Protein AF-A0A357VTV4-F1 (afdb_monomer_lite)

Sequence (186 aa):
MSRAKLFLENFFAYGFINVLNKVVPLLLLPVVTRLLPDTSAFGIFDMFNVIVGFTSPLAILGLYDAMFREFFEKDDNQYKYNVTTTAQRIILLSSTFIMFILILFSKSFSVLFFNTNAYSDIVIYSAIAMIFSANMSPIQAPTRMLNKRKIFVISGLVQSGGYYLIAILLIHLGLSYYGLIYAKII

Foldseek 3Di:
DDPVVVVVVLCCLVVVLVVCVVVVCVVCVVVLCVLFPDPVLVVLLVLLVVLLVVCLCQLLVCLLVVLLVQLPPDPDPVSNVCSLVVSLVSSLVSLVVSLVVQLVCLQVVCCVSPVGSPCSVSSNLSSLLSSCVNNVSSVCSVCVSVVVSVVVNVVSVCLVVQLVVQLVVVSVVVCRSVSNSVSSSD

Secondary structure (DSSP, 8-state):
--HHHHHHHHHHHHHHHHHHHHHHHHHHHHHHHHHSS-HHHHHHHHHHHHHHHHHHHHHHTTHHHHHHHHHTT---HHHHHHHHHHHHHHHHHHHHHHHHHHHHTHHHHHHHHHSSSTTHHHHHHHHHHHHHHHHHHHHHHHHHHTT-HHHHHHHHHHHHHHHHHHHHHHHHTT-HHHHHHHHHH-

Radius of gyration: 18.74 Å; chains: 1; bounding box: 52×24×53 Å

pLDDT: mean 87.97, std 7.18, range [62.5, 97.69]

Structure (mmCIF, N/CA/C/O backbone):
data_AF-A0A357VTV4-F1
#
_entry.id   AF-A0A357VTV4-F1
#
loop_
_atom_site.group_PDB
_atom_site.id
_atom_site.type_symbol
_atom_site.label_atom_id
_atom_site.label_alt_id
_atom_site.label_comp_id
_atom_site.label_asym_id
_atom_site.label_entity_id
_atom_site.label_seq_id
_atom_site.pdbx_PDB_ins_code
_atom_site.Cartn_x
_atom_site.Cartn_y
_atom_site.Cartn_z
_atom_site.occupancy
_atom_site.B_iso_or_equiv
_atom_site.auth_seq_id
_atom_site.auth_comp_id
_atom_site.auth_asym_id
_atom_site.auth_atom_id
_atom_site.pdbx_PDB_model_num
ATOM 1 N N . MET A 1 1 ? -31.170 -8.476 17.877 1.00 62.50 1 MET A N 1
ATOM 2 C CA . MET A 1 1 ? -30.671 -9.224 16.694 1.00 62.50 1 MET A CA 1
ATOM 3 C C . MET A 1 1 ? -30.059 -10.537 17.167 1.00 62.50 1 MET A C 1
ATOM 5 O O . MET A 1 1 ? -29.319 -10.509 18.139 1.00 62.50 1 MET A O 1
ATOM 9 N N . SER A 1 2 ? -30.366 -11.669 16.523 1.00 85.00 2 SER A N 1
ATOM 10 C CA . SER A 1 2 ? -29.734 -12.964 16.841 1.00 85.00 2 SER A CA 1
ATOM 11 C C . SER A 1 2 ? -28.225 -12.915 16.558 1.00 85.00 2 SER A C 1
ATOM 13 O O . SER A 1 2 ? -27.815 -12.372 15.529 1.00 85.00 2 SER A O 1
ATOM 15 N N . ARG A 1 3 ? -27.402 -13.500 17.444 1.00 83.25 3 ARG A N 1
ATOM 16 C CA . ARG A 1 3 ? -25.939 -13.606 17.267 1.00 83.25 3 ARG A CA 1
ATOM 17 C C . ARG A 1 3 ? -25.570 -14.256 15.927 1.00 83.25 3 ARG A C 1
ATOM 19 O O . ARG A 1 3 ? -24.624 -13.813 15.286 1.00 83.25 3 ARG A O 1
ATOM 26 N N . ALA A 1 4 ? -26.365 -15.226 15.466 1.00 86.69 4 ALA A N 1
ATOM 27 C CA . ALA A 1 4 ? -26.170 -15.890 14.176 1.00 86.69 4 ALA A CA 1
ATOM 28 C C . ALA A 1 4 ? -26.362 -14.933 12.987 1.00 86.69 4 ALA A C 1
ATOM 30 O O . ALA A 1 4 ? -25.565 -14.938 12.053 1.00 86.69 4 ALA A O 1
ATOM 31 N N . LYS A 1 5 ? -27.372 -14.052 13.047 1.00 84.50 5 LYS A N 1
ATOM 32 C CA . LYS A 1 5 ? -27.601 -13.035 12.007 1.00 84.50 5 LYS A CA 1
ATOM 33 C C . LYS A 1 5 ? -26.436 -12.044 11.936 1.00 84.50 5 LYS A C 1
ATOM 35 O O . LYS A 1 5 ? -25.973 -11.721 10.849 1.00 84.50 5 LYS A O 1
ATOM 40 N N . LEU A 1 6 ? -25.937 -11.601 13.091 1.00 81.19 6 LEU A N 1
ATOM 41 C CA . LEU A 1 6 ? -24.826 -10.648 13.169 1.00 81.19 6 LEU A CA 1
ATOM 42 C C . LEU A 1 6 ? -23.505 -11.269 12.682 1.00 81.19 6 LEU A C 1
ATOM 44 O O . LEU A 1 6 ? -22.749 -10.615 11.966 1.00 81.19 6 LEU A O 1
ATOM 48 N N . PHE A 1 7 ? -23.267 -12.543 13.006 1.00 84.81 7 PHE A N 1
ATOM 49 C CA . PHE A 1 7 ? -22.139 -13.314 12.484 1.00 84.81 7 PHE A CA 1
ATOM 50 C C . PHE A 1 7 ? -22.186 -13.435 10.958 1.00 84.81 7 PHE A C 1
ATOM 52 O O . PHE A 1 7 ? -21.211 -13.079 10.302 1.00 84.81 7 PHE A O 1
ATOM 59 N N . LEU A 1 8 ? -23.318 -13.867 10.388 1.00 85.81 8 LEU A N 1
ATOM 60 C CA . LEU A 1 8 ? -23.472 -14.006 8.937 1.00 85.81 8 LEU A CA 1
ATOM 61 C C . LEU A 1 8 ? -23.288 -12.666 8.221 1.00 85.81 8 LEU A C 1
ATOM 63 O O . LEU A 1 8 ? -22.540 -12.588 7.253 1.00 85.81 8 LEU A O 1
ATOM 67 N N . GLU A 1 9 ? -23.900 -11.590 8.717 1.00 80.25 9 GLU A N 1
ATOM 68 C CA . GLU A 1 9 ? -23.723 -10.261 8.128 1.00 80.25 9 GLU A CA 1
ATOM 69 C C . GLU A 1 9 ? -22.259 -9.797 8.156 1.00 80.25 9 GLU A C 1
ATOM 71 O O . GLU A 1 9 ? -21.788 -9.229 7.176 1.00 80.25 9 GLU A O 1
ATOM 76 N N . ASN A 1 10 ? -21.527 -10.029 9.251 1.00 78.56 10 ASN A N 1
ATOM 77 C CA . ASN A 1 10 ? -20.102 -9.694 9.325 1.00 78.56 10 ASN A CA 1
ATOM 78 C C . ASN A 1 10 ? -19.266 -10.577 8.391 1.00 78.56 10 ASN A C 1
ATOM 80 O O . ASN A 1 10 ? -18.387 -10.071 7.697 1.00 78.56 10 ASN A O 1
ATOM 84 N N . PHE A 1 11 ? -19.556 -11.877 8.348 1.00 83.19 11 PHE A N 1
ATOM 85 C CA . PHE A 1 11 ? -18.886 -12.826 7.467 1.00 83.19 11 PHE A CA 1
ATOM 86 C C . PHE A 1 11 ? -19.034 -12.413 6.001 1.00 83.19 11 PHE A C 1
ATOM 88 O O . PHE A 1 11 ? -18.034 -12.303 5.296 1.00 83.19 11 PHE A O 1
ATOM 95 N N . PHE A 1 12 ? -20.252 -12.090 5.559 1.00 83.00 12 PHE A N 1
ATOM 96 C CA . PHE A 1 12 ? -20.485 -11.619 4.198 1.00 83.00 12 PHE A CA 1
ATOM 97 C C . PHE A 1 12 ? -19.895 -10.231 3.963 1.00 83.00 12 PHE A C 1
ATOM 99 O O . PHE A 1 12 ? -19.187 -10.051 2.982 1.00 83.00 12 PHE A O 1
ATOM 106 N N . ALA A 1 13 ? -20.110 -9.255 4.848 1.00 75.81 13 ALA A N 1
ATOM 107 C CA . ALA A 1 13 ? -19.621 -7.895 4.622 1.00 75.81 13 ALA A CA 1
ATOM 108 C C . ALA A 1 13 ? -18.089 -7.833 4.530 1.00 75.81 13 ALA A C 1
ATOM 110 O O . ALA A 1 13 ? -17.557 -7.248 3.594 1.00 75.81 13 ALA A O 1
ATOM 111 N N . TYR A 1 14 ? -17.371 -8.453 5.469 1.00 77.00 14 TYR A N 1
ATOM 112 C CA . TYR A 1 14 ? -15.906 -8.428 5.473 1.00 77.00 14 TYR A CA 1
ATOM 113 C C . TYR A 1 14 ? -15.299 -9.466 4.521 1.00 77.00 14 TYR A C 1
ATOM 115 O O . TYR A 1 14 ? -14.293 -9.187 3.870 1.00 77.00 14 TYR A O 1
ATOM 123 N N . GLY A 1 15 ? -15.909 -10.649 4.409 1.00 80.19 15 GLY A N 1
ATOM 124 C CA . GLY A 1 15 ? -15.449 -11.713 3.517 1.00 80.19 15 GLY A CA 1
ATOM 125 C C . GLY A 1 15 ? -15.622 -11.357 2.043 1.00 80.19 15 GLY A C 1
ATOM 126 O O . GLY A 1 15 ? -14.688 -11.530 1.264 1.00 80.19 15 GLY A O 1
ATOM 127 N N . PHE A 1 16 ? -16.768 -10.790 1.659 1.00 80.19 16 PHE A N 1
ATOM 128 C CA . PHE A 1 16 ? -17.051 -10.439 0.267 1.00 80.19 16 PHE A CA 1
ATOM 129 C C . PHE A 1 16 ? -16.119 -9.344 -0.260 1.00 80.19 16 PHE A C 1
ATOM 131 O O . PHE A 1 16 ? -15.636 -9.463 -1.380 1.00 80.19 16 PHE A O 1
ATOM 138 N N . ILE A 1 17 ? -15.781 -8.334 0.553 1.00 74.06 17 ILE A N 1
ATOM 139 C CA . ILE A 1 17 ? -14.773 -7.326 0.173 1.00 74.06 17 ILE A CA 1
ATOM 140 C C . ILE A 1 17 ? -13.426 -7.991 -0.105 1.00 74.06 17 ILE A C 1
ATOM 142 O O . ILE A 1 17 ? -12.790 -7.699 -1.111 1.00 74.06 17 ILE A O 1
ATOM 146 N N . ASN A 1 18 ? -12.988 -8.907 0.764 1.00 78.69 18 ASN A N 1
ATOM 147 C CA . ASN A 1 18 ? -11.713 -9.598 0.574 1.00 78.69 18 ASN A CA 1
ATOM 148 C C . ASN A 1 18 ? -11.708 -10.457 -0.697 1.00 78.69 18 ASN A C 1
ATOM 150 O O . ASN A 1 18 ? -10.684 -10.540 -1.372 1.00 78.69 18 ASN A O 1
ATOM 154 N N . VAL A 1 19 ? -12.843 -11.079 -1.033 1.00 83.75 19 VAL A N 1
ATOM 155 C CA . VAL A 1 19 ? -13.012 -11.812 -2.295 1.00 83.75 19 VAL A CA 1
ATOM 156 C C . VAL A 1 19 ? -12.953 -10.851 -3.478 1.00 83.75 19 VAL A C 1
ATOM 158 O O . VAL A 1 19 ? -12.174 -11.085 -4.398 1.00 83.75 19 VAL A O 1
ATOM 161 N N . LEU A 1 20 ? -13.703 -9.748 -3.445 1.00 77.31 20 LEU A N 1
ATOM 162 C CA . LEU A 1 20 ? -13.692 -8.734 -4.502 1.00 77.31 20 LEU A CA 1
ATOM 163 C C . LEU A 1 20 ? -12.286 -8.179 -4.744 1.00 77.31 20 LEU A C 1
ATOM 165 O O . LEU A 1 20 ? -11.838 -8.144 -5.887 1.00 77.31 20 LEU A O 1
ATOM 169 N N . ASN A 1 21 ? -11.551 -7.856 -3.680 1.00 75.19 21 ASN A N 1
ATOM 170 C CA . ASN A 1 21 ? -10.178 -7.357 -3.764 1.00 75.19 21 ASN A CA 1
ATOM 171 C C . ASN A 1 21 ? -9.207 -8.339 -4.442 1.00 75.19 21 ASN A C 1
ATOM 173 O O . ASN A 1 21 ? -8.146 -7.915 -4.886 1.00 75.19 21 ASN A O 1
ATOM 177 N N . LYS A 1 22 ? -9.543 -9.634 -4.535 1.00 80.12 22 LYS A N 1
ATOM 178 C CA . LYS A 1 22 ? -8.748 -10.649 -5.248 1.00 80.12 22 LYS A CA 1
ATOM 179 C C . LYS A 1 22 ? -9.291 -10.967 -6.640 1.00 80.12 22 LYS A C 1
ATOM 181 O O . LYS A 1 22 ? -8.516 -11.129 -7.578 1.00 80.12 22 LYS A O 1
ATOM 186 N N . VAL A 1 23 ? -10.613 -11.052 -6.780 1.00 81.62 23 VAL A N 1
ATOM 187 C CA . VAL A 1 23 ? -11.282 -11.401 -8.042 1.00 81.62 23 VAL A CA 1
ATOM 188 C C . VAL A 1 23 ? -11.161 -10.274 -9.061 1.00 81.62 23 VAL A C 1
ATOM 190 O O . VAL A 1 23 ? -10.923 -10.546 -10.232 1.00 81.62 23 VAL A O 1
ATOM 193 N N . VAL A 1 24 ? -11.275 -9.015 -8.636 1.00 77.00 24 VAL A N 1
ATOM 194 C CA . VAL A 1 24 ? -11.173 -7.866 -9.545 1.00 77.00 24 VAL A CA 1
ATOM 195 C C . VAL A 1 24 ? -9.797 -7.807 -10.239 1.00 77.00 24 VAL A C 1
ATOM 197 O O . VAL A 1 24 ? -9.787 -7.762 -11.469 1.00 77.00 24 VAL A O 1
ATOM 200 N N . PRO A 1 25 ? -8.646 -7.901 -9.535 1.00 73.75 25 PRO A N 1
ATOM 201 C CA . PRO A 1 25 ? -7.344 -8.002 -10.198 1.00 73.75 25 PRO A CA 1
ATOM 202 C C . PRO A 1 25 ? -7.230 -9.166 -11.175 1.00 73.75 25 PRO A C 1
ATOM 204 O O . PRO A 1 25 ? -6.686 -8.994 -12.262 1.00 73.75 25 PRO A O 1
ATOM 207 N N . LEU A 1 26 ? -7.767 -10.334 -10.815 1.00 82.06 26 LEU A N 1
ATOM 208 C CA . LEU A 1 26 ? -7.736 -11.514 -11.674 1.00 82.06 26 LEU A CA 1
ATOM 209 C C . LEU A 1 26 ? -8.525 -11.289 -12.973 1.00 82.06 26 LEU A C 1
ATOM 211 O O . LEU A 1 26 ? -8.040 -11.612 -14.054 1.00 82.06 26 LEU A O 1
ATOM 215 N N . LEU A 1 27 ? -9.722 -10.707 -12.875 1.00 81.12 27 LEU A N 1
ATOM 216 C CA . LEU A 1 27 ? -10.572 -10.409 -14.030 1.00 81.12 27 LEU A CA 1
ATOM 217 C C . LEU A 1 27 ? -10.012 -9.290 -14.909 1.00 81.12 27 LEU A C 1
ATOM 219 O O . LEU A 1 27 ? -10.257 -9.282 -16.112 1.00 81.12 27 LEU A O 1
ATOM 223 N N . LEU A 1 28 ? -9.273 -8.347 -14.324 1.00 75.56 28 LEU A N 1
ATOM 224 C CA . LEU A 1 28 ? -8.666 -7.235 -15.055 1.00 75.56 28 LEU A CA 1
ATOM 225 C C . LEU A 1 28 ? -7.298 -7.577 -15.643 1.00 75.56 28 LEU A C 1
ATOM 227 O O . LEU A 1 28 ? -6.812 -6.840 -16.498 1.00 75.56 28 LEU A O 1
ATOM 231 N N . LEU A 1 29 ? -6.704 -8.711 -15.271 1.00 79.25 29 LEU A N 1
ATOM 232 C CA . LEU A 1 29 ? -5.419 -9.160 -15.800 1.00 79.25 29 LEU A CA 1
ATOM 233 C C . LEU A 1 29 ? -5.397 -9.243 -17.342 1.00 79.25 29 LEU A C 1
ATOM 235 O O . LEU A 1 29 ? -4.465 -8.692 -17.929 1.00 79.25 29 LEU A O 1
ATOM 239 N N . PRO A 1 30 ? -6.407 -9.804 -18.044 1.00 79.50 30 PRO A N 1
ATOM 240 C CA . PRO A 1 30 ? -6.453 -9.801 -19.511 1.00 79.50 30 PRO A CA 1
ATOM 241 C C . PRO A 1 30 ? -6.545 -8.399 -20.130 1.00 79.50 30 PRO A C 1
ATOM 243 O O . PRO A 1 30 ? -6.075 -8.181 -21.242 1.00 79.50 30 PRO A O 1
ATOM 246 N N . VAL A 1 31 ? -7.163 -7.445 -19.428 1.00 79.75 31 VAL A N 1
ATOM 247 C CA . VAL A 1 31 ? -7.282 -6.056 -19.892 1.00 79.75 31 VAL A CA 1
ATOM 248 C C . VAL A 1 31 ? -5.934 -5.360 -19.747 1.00 79.75 31 VAL A C 1
ATOM 250 O O . VAL A 1 31 ? -5.411 -4.824 -20.717 1.00 79.75 31 VAL A O 1
ATOM 253 N N . VAL A 1 32 ? -5.335 -5.435 -18.558 1.00 75.19 32 VAL A N 1
ATOM 254 C CA . VAL A 1 32 ? -4.041 -4.810 -18.261 1.00 75.19 32 VAL A CA 1
ATOM 255 C C . VAL A 1 32 ? -2.938 -5.377 -19.155 1.00 75.19 32 VAL A C 1
ATOM 257 O O . VAL A 1 32 ? -2.166 -4.616 -19.724 1.00 75.19 32 VAL A O 1
ATOM 260 N N . THR A 1 33 ? -2.889 -6.696 -19.348 1.00 80.25 33 THR A N 1
ATOM 261 C CA . THR A 1 33 ? -1.867 -7.338 -20.195 1.00 80.25 33 THR A CA 1
ATOM 262 C C . THR A 1 33 ? -2.004 -7.006 -21.680 1.00 80.25 33 THR A C 1
ATOM 264 O O . THR A 1 33 ? -0.990 -6.951 -22.362 1.00 80.25 33 THR A O 1
ATOM 267 N N . ARG A 1 34 ? -3.215 -6.725 -22.187 1.00 80.25 34 ARG A N 1
ATOM 268 C CA . ARG A 1 34 ? -3.406 -6.205 -23.557 1.00 80.25 34 ARG A CA 1
ATOM 269 C C . ARG A 1 34 ? -3.020 -4.736 -23.706 1.00 80.25 34 ARG A C 1
ATOM 271 O O . ARG A 1 34 ? -2.688 -4.314 -24.807 1.00 80.25 34 ARG A O 1
ATOM 278 N N . LEU A 1 35 ? -3.135 -3.956 -22.633 1.00 77.56 35 LEU A N 1
ATOM 279 C CA . LEU A 1 35 ? -2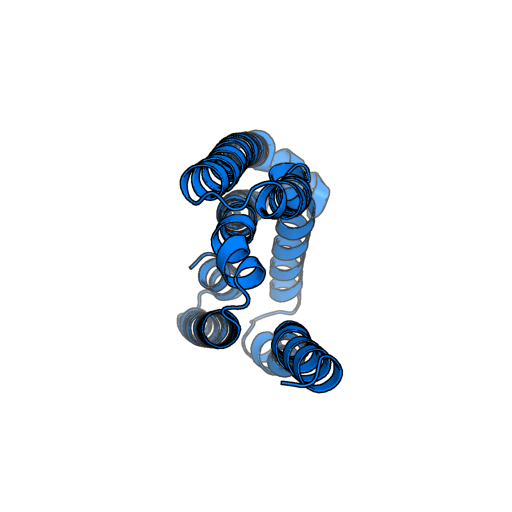.781 -2.536 -22.628 1.00 77.56 35 LEU A CA 1
ATOM 280 C C . LEU A 1 35 ? -1.274 -2.311 -22.444 1.00 77.56 35 LEU A C 1
ATOM 282 O O . LEU A 1 35 ? -0.763 -1.257 -22.819 1.00 77.56 35 LEU A O 1
ATOM 286 N N . LEU A 1 36 ? -0.565 -3.276 -21.855 1.00 78.69 36 LEU A N 1
ATOM 287 C CA . LEU A 1 36 ? 0.883 -3.217 -21.700 1.00 78.69 36 LEU A CA 1
ATOM 288 C C . LEU A 1 36 ? 1.597 -3.580 -23.014 1.00 78.69 36 LEU A C 1
ATOM 290 O O . LEU A 1 36 ? 1.165 -4.492 -23.716 1.00 78.69 36 LEU A O 1
ATOM 294 N N . PRO A 1 37 ? 2.712 -2.901 -23.336 1.00 71.81 37 PRO A N 1
ATOM 295 C CA . PRO A 1 37 ? 3.438 -3.123 -24.586 1.00 71.81 37 PRO A CA 1
ATOM 296 C C . PRO A 1 37 ? 4.164 -4.475 -24.639 1.00 71.81 37 PRO A C 1
ATOM 298 O O . PRO A 1 37 ? 4.382 -4.998 -25.726 1.00 71.81 37 PRO A O 1
ATOM 301 N N . ASP A 1 38 ? 4.542 -5.039 -23.486 1.00 77.94 38 ASP A N 1
ATOM 302 C CA . ASP A 1 38 ? 5.185 -6.350 -23.386 1.00 77.94 38 ASP A CA 1
ATOM 303 C C . ASP A 1 38 ? 4.896 -7.017 -22.027 1.00 77.94 38 ASP A C 1
ATOM 305 O O . ASP A 1 38 ? 4.641 -6.359 -21.016 1.00 77.94 38 ASP A O 1
ATOM 309 N N . THR A 1 39 ? 4.978 -8.345 -22.004 1.00 77.25 39 THR A N 1
ATOM 310 C CA . THR A 1 39 ? 4.871 -9.216 -20.828 1.00 77.25 39 THR A CA 1
ATOM 311 C C . THR A 1 39 ? 5.880 -8.876 -19.726 1.00 77.25 39 THR A C 1
ATOM 313 O O . THR A 1 39 ? 5.542 -8.971 -18.544 1.00 77.25 39 THR A O 1
ATOM 316 N N . SER A 1 40 ? 7.082 -8.404 -20.081 1.00 82.75 40 SER A N 1
ATOM 317 C CA . SER A 1 40 ? 8.099 -7.967 -19.113 1.00 82.75 40 SER A CA 1
ATOM 318 C C . SER A 1 40 ? 7.617 -6.816 -18.220 1.00 82.75 40 SER A C 1
ATOM 320 O O . SER A 1 40 ? 7.922 -6.790 -17.027 1.00 82.75 40 SER A O 1
ATOM 322 N N . ALA A 1 41 ? 6.784 -5.914 -18.750 1.00 84.19 41 ALA A N 1
ATOM 323 C CA . ALA A 1 41 ? 6.218 -4.789 -18.008 1.00 84.19 41 ALA A CA 1
ATOM 324 C C . ALA A 1 41 ? 5.327 -5.256 -16.845 1.00 84.19 41 ALA A C 1
ATOM 326 O O . ALA A 1 41 ? 5.339 -4.664 -15.763 1.00 84.19 41 ALA A O 1
ATOM 327 N N . PHE A 1 42 ? 4.590 -6.352 -17.044 1.00 85.12 42 PHE A N 1
ATOM 328 C CA . PHE A 1 42 ? 3.785 -6.953 -15.985 1.00 85.12 42 PHE A CA 1
ATOM 329 C C . PHE A 1 42 ? 4.667 -7.604 -14.913 1.00 85.12 42 PHE A C 1
ATOM 331 O O . PHE A 1 42 ? 4.388 -7.444 -13.729 1.00 85.12 42 PHE A O 1
ATOM 338 N N . GLY A 1 43 ? 5.764 -8.262 -15.307 1.00 88.75 43 GLY A N 1
ATOM 339 C CA . GLY A 1 43 ? 6.733 -8.837 -14.367 1.00 88.75 43 GLY A CA 1
ATOM 340 C C . GLY A 1 43 ? 7.389 -7.788 -13.462 1.00 88.75 43 GLY A C 1
ATOM 341 O O . GLY A 1 43 ? 7.545 -8.016 -12.264 1.00 88.75 43 GLY A O 1
ATOM 342 N N . ILE A 1 44 ? 7.702 -6.604 -14.001 1.00 91.50 44 ILE A N 1
ATOM 343 C CA . ILE A 1 44 ? 8.237 -5.482 -13.210 1.00 91.50 44 ILE A CA 1
ATOM 344 C C . ILE A 1 44 ? 7.208 -4.999 -12.181 1.00 91.50 44 ILE A C 1
ATOM 346 O O . ILE A 1 44 ? 7.538 -4.810 -11.008 1.00 91.50 44 ILE A O 1
ATOM 350 N N . PHE A 1 45 ? 5.954 -4.824 -12.606 1.00 90.81 45 PHE A N 1
ATOM 351 C CA . PHE A 1 45 ? 4.869 -4.432 -11.708 1.00 90.81 45 PHE A CA 1
ATOM 352 C C . PHE A 1 45 ? 4.592 -5.490 -10.629 1.00 90.81 45 PHE A C 1
ATOM 354 O O . PHE A 1 45 ? 4.334 -5.148 -9.473 1.00 90.81 45 PHE A O 1
ATOM 361 N N . ASP A 1 46 ? 4.664 -6.773 -10.975 1.00 90.38 46 ASP A N 1
ATOM 362 C CA . ASP A 1 46 ? 4.492 -7.852 -10.007 1.00 90.38 46 ASP A CA 1
ATOM 363 C C . ASP A 1 46 ? 5.616 -7.848 -8.965 1.00 90.38 46 ASP A C 1
ATOM 365 O O . ASP A 1 46 ? 5.348 -7.881 -7.764 1.00 90.38 46 ASP A O 1
ATOM 369 N N . MET A 1 47 ? 6.866 -7.657 -9.393 1.00 94.38 47 MET A N 1
ATOM 370 C CA . MET A 1 47 ? 7.999 -7.537 -8.475 1.00 94.38 47 MET A CA 1
ATOM 371 C C . MET A 1 47 ? 7.867 -6.327 -7.537 1.00 94.38 47 MET A C 1
ATOM 373 O O . MET A 1 47 ? 8.151 -6.439 -6.346 1.00 94.38 47 MET A O 1
ATOM 377 N N . PHE A 1 48 ? 7.354 -5.192 -8.024 1.00 95.38 48 PHE A N 1
ATOM 378 C CA . PHE A 1 48 ? 6.980 -4.058 -7.167 1.00 95.38 48 PHE A CA 1
ATOM 379 C C . PHE A 1 48 ? 5.999 -4.487 -6.059 1.00 95.38 48 PHE A C 1
ATOM 381 O O . PHE A 1 48 ? 6.202 -4.173 -4.884 1.00 95.38 48 PHE A O 1
ATOM 388 N N . ASN A 1 49 ? 4.963 -5.263 -6.396 1.00 93.50 49 ASN A N 1
ATOM 389 C CA . ASN A 1 49 ? 4.001 -5.762 -5.409 1.00 93.50 49 ASN A CA 1
ATOM 390 C C . ASN A 1 49 ? 4.637 -6.733 -4.409 1.00 93.50 49 ASN A C 1
ATOM 392 O O . ASN A 1 49 ? 4.301 -6.679 -3.225 1.00 93.50 49 ASN A O 1
ATOM 396 N N . VAL A 1 50 ? 5.556 -7.588 -4.866 1.00 95.19 50 VAL A N 1
ATOM 397 C CA . VAL A 1 50 ? 6.319 -8.504 -4.008 1.00 95.19 50 VAL A CA 1
ATOM 398 C C . VAL A 1 50 ? 7.156 -7.721 -2.999 1.00 95.19 50 VAL A C 1
ATOM 400 O O . VAL A 1 50 ? 7.077 -8.003 -1.804 1.00 95.19 50 VAL A O 1
ATOM 403 N N . ILE A 1 51 ? 7.894 -6.697 -3.441 1.00 96.31 51 ILE A N 1
ATOM 404 C CA . ILE A 1 51 ? 8.721 -5.864 -2.557 1.00 96.31 51 ILE A CA 1
ATOM 405 C C . ILE A 1 51 ? 7.844 -5.170 -1.510 1.00 96.31 51 ILE A C 1
ATOM 407 O O . ILE A 1 51 ? 8.135 -5.255 -0.315 1.00 96.31 51 ILE A O 1
ATOM 411 N N . VAL A 1 52 ? 6.741 -4.535 -1.921 1.00 96.31 52 VAL A N 1
ATOM 412 C CA . VAL A 1 52 ? 5.797 -3.879 -0.996 1.00 96.31 52 VAL A CA 1
ATOM 413 C C . VAL A 1 52 ? 5.199 -4.885 -0.009 1.00 96.31 52 VAL A C 1
ATOM 415 O O . VAL A 1 52 ? 5.145 -4.615 1.192 1.00 96.31 52 VAL A O 1
ATOM 418 N N . GLY A 1 53 ? 4.766 -6.051 -0.491 1.00 94.62 53 GLY A N 1
ATOM 419 C CA . GLY A 1 53 ? 4.151 -7.098 0.325 1.00 94.62 53 GLY A CA 1
ATOM 420 C C . GLY A 1 53 ? 5.116 -7.733 1.326 1.00 94.62 53 GLY A C 1
ATOM 421 O O . GLY A 1 53 ? 4.705 -8.077 2.430 1.00 94.62 53 GLY A O 1
ATOM 422 N N . PHE A 1 54 ? 6.397 -7.835 0.974 1.00 95.12 54 PHE A N 1
ATOM 423 C CA . PHE A 1 54 ? 7.446 -8.337 1.857 1.00 95.12 54 PHE A CA 1
ATOM 424 C C . PHE A 1 54 ? 7.856 -7.311 2.922 1.00 95.12 54 PHE A C 1
ATOM 426 O O . PHE A 1 54 ? 8.065 -7.656 4.083 1.00 95.12 54 PHE A O 1
ATOM 433 N N . THR A 1 55 ? 7.946 -6.035 2.548 1.00 95.31 55 THR A N 1
ATOM 434 C CA . THR A 1 55 ? 8.462 -4.971 3.427 1.00 95.31 55 THR A CA 1
ATOM 435 C C . THR A 1 55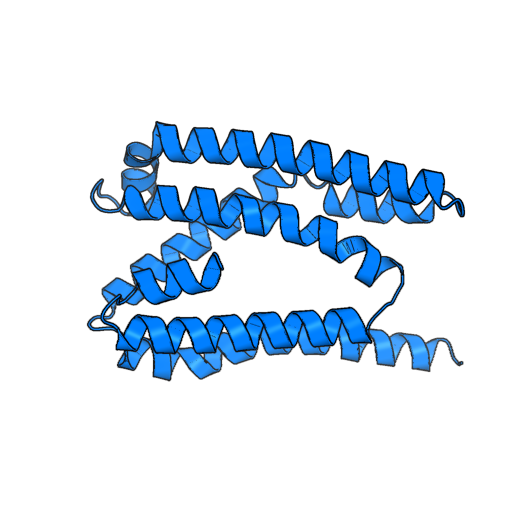 ? 7.396 -4.367 4.344 1.00 95.31 55 THR A C 1
ATOM 437 O O . THR A 1 55 ? 7.709 -3.966 5.465 1.00 95.31 55 THR A O 1
ATOM 440 N N . SER A 1 56 ? 6.119 -4.366 3.943 1.00 95.19 56 SER A N 1
ATOM 441 C CA . SER A 1 56 ? 5.030 -3.801 4.760 1.00 95.19 56 SER A CA 1
ATOM 442 C C . SER A 1 56 ? 4.865 -4.493 6.129 1.00 95.19 56 SER A C 1
ATOM 444 O O . SER A 1 56 ? 4.750 -3.783 7.128 1.00 95.19 56 SER A O 1
ATOM 446 N N . PRO A 1 57 ? 4.888 -5.838 6.253 1.00 94.62 57 PRO A N 1
ATOM 447 C CA . PRO A 1 57 ? 4.816 -6.501 7.558 1.00 94.62 57 PRO A CA 1
ATOM 448 C C . PRO A 1 57 ? 5.994 -6.158 8.477 1.00 94.62 57 PRO A C 1
ATOM 450 O O . PRO A 1 57 ? 5.792 -5.978 9.678 1.00 94.62 57 PRO A O 1
ATOM 453 N N . LEU A 1 58 ? 7.200 -6.008 7.912 1.00 94.56 58 LEU A N 1
ATOM 454 C CA . LEU A 1 58 ? 8.385 -5.567 8.654 1.00 94.56 58 LEU A CA 1
ATOM 455 C C . LEU A 1 58 ? 8.198 -4.147 9.198 1.00 94.56 58 LEU A C 1
ATOM 457 O O . LEU A 1 58 ? 8.597 -3.866 10.320 1.00 94.56 58 LEU A O 1
ATOM 461 N N . ALA A 1 59 ? 7.536 -3.269 8.442 1.00 95.38 59 ALA A N 1
ATOM 462 C CA . ALA A 1 59 ? 7.211 -1.923 8.902 1.00 95.38 59 ALA A CA 1
ATOM 463 C C . ALA A 1 59 ? 6.144 -1.910 10.007 1.00 95.38 59 ALA A C 1
ATOM 465 O O . ALA A 1 59 ? 6.245 -1.130 10.954 1.00 95.38 59 ALA A O 1
ATOM 466 N N . ILE A 1 60 ? 5.133 -2.777 9.905 1.00 95.62 60 ILE A N 1
ATOM 467 C CA . ILE A 1 60 ? 4.017 -2.849 10.861 1.00 95.62 60 ILE A CA 1
ATOM 468 C C . ILE A 1 60 ? 4.449 -3.455 12.206 1.00 95.62 60 ILE A C 1
ATOM 470 O O . ILE A 1 60 ? 3.858 -3.119 13.230 1.00 95.62 60 ILE A O 1
ATOM 474 N N . LEU A 1 61 ? 5.456 -4.338 12.228 1.00 93.88 61 LEU A N 1
ATOM 475 C CA . LEU A 1 61 ? 5.993 -4.958 13.453 1.00 93.88 61 LEU A CA 1
ATOM 476 C C . LEU A 1 61 ? 4.930 -5.683 14.308 1.00 93.88 61 LEU A C 1
ATOM 478 O O . LEU A 1 61 ? 5.021 -5.719 15.532 1.00 93.88 61 LEU A O 1
ATOM 482 N N . GLY A 1 62 ? 3.874 -6.218 13.684 1.00 92.75 62 GLY A N 1
ATOM 483 C CA . GLY A 1 62 ? 2.764 -6.874 14.396 1.00 92.75 62 GLY A CA 1
ATOM 484 C C . GLY A 1 62 ? 1.882 -5.932 15.234 1.00 92.75 62 GLY A C 1
ATOM 485 O O . GLY A 1 62 ? 0.966 -6.387 15.918 1.00 92.75 62 GLY A O 1
ATOM 486 N N . LEU A 1 63 ? 2.098 -4.612 15.164 1.00 93.94 63 LEU A N 1
ATOM 487 C CA . LEU A 1 63 ? 1.349 -3.629 15.956 1.00 93.94 63 LEU A CA 1
ATOM 488 C C . LEU A 1 63 ? -0.132 -3.563 15.597 1.00 93.94 63 LEU A C 1
ATOM 490 O O . LEU A 1 63 ? -0.928 -3.122 16.418 1.00 93.94 63 LEU A O 1
ATOM 494 N N . TYR A 1 64 ? -0.514 -4.015 14.401 1.00 90.44 64 TYR A N 1
ATOM 495 C CA . TYR A 1 64 ? -1.922 -4.134 14.033 1.00 90.44 64 TYR A CA 1
ATOM 496 C C . TYR A 1 64 ? -2.679 -5.068 14.989 1.00 90.44 64 TYR A C 1
ATOM 498 O O . TYR A 1 64 ? -3.727 -4.692 15.513 1.00 90.44 64 TYR A O 1
ATOM 506 N N . ASP A 1 65 ? -2.124 -6.251 15.263 1.00 90.62 65 ASP A N 1
ATOM 507 C CA . ASP A 1 65 ? -2.752 -7.252 16.130 1.00 90.62 65 ASP A CA 1
ATOM 508 C C . ASP A 1 65 ? -2.680 -6.839 17.603 1.00 90.62 65 ASP A C 1
ATOM 510 O O . ASP A 1 65 ? -3.659 -6.982 18.338 1.00 90.62 65 ASP A O 1
ATOM 514 N N . ALA A 1 66 ? -1.554 -6.249 18.022 1.00 92.62 66 ALA A N 1
ATOM 515 C CA . ALA A 1 66 ? -1.406 -5.687 19.363 1.00 92.62 66 ALA A CA 1
ATOM 516 C C . ALA A 1 66 ? -2.436 -4.575 19.617 1.00 92.62 66 ALA A C 1
ATOM 518 O O . ALA A 1 66 ? -3.150 -4.606 20.616 1.00 92.62 66 ALA A O 1
ATOM 519 N N . MET A 1 67 ? -2.580 -3.640 18.672 1.00 93.44 67 MET A N 1
ATOM 520 C CA . MET A 1 67 ? -3.588 -2.586 18.731 1.00 93.44 67 MET A CA 1
ATOM 521 C C . MET A 1 67 ? -4.998 -3.176 18.778 1.00 93.44 67 MET A C 1
ATOM 523 O O . MET A 1 67 ? -5.813 -2.704 19.561 1.00 93.44 67 MET A O 1
ATOM 527 N N . PHE A 1 68 ? -5.296 -4.202 17.973 1.00 89.88 68 PHE A N 1
ATOM 528 C CA . PHE A 1 68 ? -6.612 -4.842 17.974 1.00 89.88 68 PHE A CA 1
ATOM 529 C C . PHE A 1 68 ? -6.953 -5.476 19.316 1.00 89.88 68 PHE A C 1
ATOM 531 O O . PHE A 1 68 ? -8.080 -5.327 19.779 1.00 89.88 68 PHE A O 1
ATOM 538 N N . ARG A 1 69 ? -5.993 -6.140 19.959 1.00 90.94 69 ARG A N 1
ATOM 539 C CA . ARG A 1 69 ? -6.186 -6.723 21.286 1.00 90.94 69 ARG A CA 1
ATOM 540 C C . ARG A 1 69 ? -6.388 -5.649 22.357 1.00 90.94 69 ARG A C 1
ATOM 542 O O . ARG A 1 69 ? -7.382 -5.698 23.073 1.00 90.94 69 ARG A O 1
ATOM 549 N N . GLU A 1 70 ? -5.491 -4.668 22.423 1.00 92.62 70 GLU A N 1
ATOM 550 C CA . GLU A 1 70 ? -5.526 -3.608 23.441 1.00 92.62 70 GLU A CA 1
ATOM 551 C C . GLU A 1 70 ? -6.743 -2.685 23.287 1.00 92.62 70 GLU A C 1
ATOM 553 O O . GLU A 1 70 ? -7.271 -2.178 24.270 1.00 92.62 70 GLU A O 1
ATOM 558 N N . PHE A 1 71 ? -7.256 -2.486 22.068 1.00 91.25 71 PHE A N 1
ATOM 559 C CA . PHE A 1 71 ? -8.402 -1.603 21.823 1.00 91.25 71 PHE A CA 1
ATOM 560 C C . PHE A 1 71 ? -9.669 -2.000 22.604 1.00 91.25 71 PHE A C 1
ATOM 562 O O . PHE A 1 71 ? -10.488 -1.137 22.926 1.00 91.25 71 PHE A O 1
ATOM 569 N N . PHE A 1 72 ? -9.848 -3.288 22.905 1.00 90.00 72 PHE A N 1
ATOM 570 C CA . PHE A 1 72 ? -11.025 -3.798 23.615 1.00 90.00 72 PHE A CA 1
ATOM 571 C C . PHE A 1 72 ? -10.811 -3.992 25.121 1.00 90.00 72 PHE A C 1
ATOM 573 O O . PHE A 1 72 ? -11.749 -4.395 25.804 1.00 90.00 72 PHE A O 1
ATOM 580 N N . GLU A 1 73 ? -9.624 -3.682 25.646 1.00 91.88 73 GLU A N 1
ATOM 581 C CA . GLU A 1 73 ? -9.280 -3.919 27.054 1.00 91.88 73 GLU A CA 1
ATOM 582 C C . GLU A 1 73 ? -10.048 -2.993 28.010 1.00 91.88 73 GLU A C 1
ATOM 584 O O . GLU A 1 73 ? -10.490 -3.406 29.081 1.00 91.88 73 GLU A O 1
ATOM 589 N N . LYS A 1 74 ? -10.240 -1.724 27.625 1.00 90.25 74 LYS A N 1
ATOM 590 C CA . LYS A 1 74 ? -10.988 -0.742 28.423 1.00 90.25 74 LYS A CA 1
ATOM 591 C C . LYS A 1 74 ? -12.043 -0.051 27.584 1.00 90.25 74 LYS A C 1
ATOM 593 O O . LYS A 1 74 ? -11.766 0.424 26.480 1.00 90.25 74 LYS A O 1
ATOM 598 N N . ASP A 1 75 ? -13.238 0.094 28.149 1.00 85.94 75 ASP A N 1
ATOM 599 C CA . ASP A 1 75 ? -14.326 0.841 27.516 1.00 85.94 75 ASP A CA 1
ATOM 600 C C . ASP A 1 75 ? -14.227 2.350 27.789 1.00 85.94 75 ASP A C 1
ATOM 602 O O . ASP A 1 75 ? -15.165 2.996 28.242 1.00 85.94 75 ASP A O 1
ATOM 606 N N . ASP A 1 76 ? -13.045 2.907 27.530 1.00 92.25 76 ASP A N 1
ATOM 607 C CA . ASP A 1 76 ? -12.766 4.336 27.615 1.00 92.25 76 ASP A CA 1
ATOM 608 C C . ASP A 1 76 ? -12.297 4.858 26.252 1.00 92.25 76 ASP A C 1
ATOM 610 O O . ASP A 1 76 ? -11.403 4.297 25.608 1.00 92.25 76 ASP A O 1
ATOM 614 N N . ASN A 1 77 ? -12.908 5.953 25.803 1.00 89.69 77 ASN A N 1
ATOM 615 C CA . ASN A 1 77 ? -12.604 6.547 24.506 1.00 89.69 77 ASN A CA 1
ATOM 616 C C . ASN A 1 77 ? -11.195 7.147 24.472 1.00 89.69 77 ASN A C 1
ATOM 618 O O . ASN A 1 77 ? -10.534 7.060 23.435 1.00 89.69 77 ASN A O 1
ATOM 622 N N . GLN A 1 78 ? -10.716 7.714 25.585 1.00 92.94 78 GLN A N 1
ATOM 623 C CA . GLN A 1 78 ? -9.373 8.288 25.638 1.00 92.94 78 GLN A CA 1
ATOM 624 C C . GLN A 1 78 ? -8.308 7.190 25.557 1.00 92.94 78 GLN A C 1
ATOM 626 O O . GLN A 1 78 ? -7.334 7.324 24.817 1.00 92.94 78 GLN A O 1
ATOM 631 N N . TYR A 1 79 ? -8.512 6.074 26.254 1.00 93.19 79 TYR A N 1
ATOM 632 C CA . TYR A 1 79 ? -7.648 4.904 26.164 1.00 93.19 79 TYR A CA 1
ATOM 633 C C . TYR A 1 79 ? -7.599 4.329 24.740 1.00 93.19 79 TYR A C 1
ATOM 635 O O . TYR A 1 79 ? -6.511 4.176 24.185 1.00 93.19 79 TYR A O 1
ATOM 643 N N . LYS A 1 80 ? -8.754 4.110 24.095 1.00 92.44 80 LYS A N 1
ATOM 644 C CA . LYS A 1 80 ? -8.831 3.651 22.692 1.00 92.44 80 LYS A CA 1
ATOM 645 C C . LYS A 1 80 ? -8.093 4.597 21.735 1.00 92.44 80 LYS A C 1
ATOM 647 O O . LYS A 1 80 ? -7.332 4.153 20.870 1.00 92.44 80 LYS A O 1
ATOM 652 N N . TYR A 1 81 ? -8.268 5.908 21.909 1.00 91.81 81 TYR A N 1
ATOM 653 C CA . TYR A 1 81 ? -7.535 6.920 21.146 1.00 91.81 81 TYR A CA 1
ATOM 654 C C . TYR A 1 81 ? -6.017 6.830 21.369 1.00 91.81 81 TYR A C 1
ATOM 656 O O . TYR A 1 81 ? -5.245 6.832 20.408 1.00 91.81 81 TYR A O 1
ATOM 664 N N . ASN A 1 82 ? -5.574 6.692 22.618 1.00 94.00 82 ASN A N 1
ATOM 665 C CA . ASN A 1 82 ? -4.156 6.584 22.952 1.00 94.00 82 ASN A CA 1
ATOM 666 C C . ASN A 1 82 ? -3.520 5.317 22.357 1.00 94.00 82 ASN A C 1
ATOM 668 O O . ASN A 1 82 ? -2.427 5.403 21.796 1.00 94.00 82 ASN A O 1
ATOM 672 N N . VAL A 1 83 ? -4.201 4.167 22.426 1.00 94.12 83 VAL A N 1
ATOM 673 C CA . VAL A 1 83 ? -3.739 2.892 21.848 1.00 94.12 83 VAL A CA 1
ATOM 674 C C . VAL A 1 83 ? -3.547 3.024 20.336 1.00 94.12 83 VAL A C 1
ATOM 676 O O . VAL A 1 83 ? -2.461 2.756 19.821 1.00 94.12 83 VAL A O 1
ATOM 679 N N . THR A 1 84 ? -4.567 3.518 19.628 1.00 92.69 84 THR A N 1
ATOM 680 C CA . THR A 1 84 ? -4.510 3.703 18.166 1.00 92.69 84 THR A CA 1
ATOM 681 C C . THR A 1 84 ? -3.441 4.711 17.740 1.00 92.69 84 THR A C 1
ATOM 683 O O . THR A 1 84 ? -2.661 4.438 16.831 1.00 92.69 84 THR A O 1
ATOM 686 N N . THR A 1 85 ? -3.334 5.845 18.434 1.00 93.69 85 THR A N 1
ATOM 687 C CA . THR A 1 85 ? -2.343 6.888 18.123 1.00 93.69 85 THR A CA 1
ATOM 688 C C . THR A 1 85 ? -0.916 6.415 18.394 1.00 93.69 85 THR A C 1
ATOM 690 O O . THR A 1 85 ? -0.008 6.707 17.616 1.00 93.69 85 THR A O 1
ATOM 693 N N . THR A 1 86 ? -0.701 5.672 19.480 1.00 95.12 86 THR A N 1
ATOM 694 C CA . THR A 1 86 ? 0.620 5.132 19.825 1.00 95.12 86 THR A CA 1
ATOM 695 C C . THR A 1 86 ? 1.057 4.091 18.801 1.00 95.12 86 THR A C 1
ATOM 697 O O . THR A 1 86 ? 2.161 4.200 18.268 1.00 95.12 86 THR A O 1
ATOM 700 N N . ALA A 1 87 ? 0.177 3.147 18.449 1.00 95.25 87 ALA A N 1
ATOM 701 C CA . ALA A 1 87 ? 0.447 2.168 17.400 1.00 95.25 87 ALA A CA 1
ATOM 702 C C . ALA A 1 87 ? 0.768 2.856 16.063 1.00 95.25 87 ALA A C 1
ATOM 704 O O . ALA A 1 87 ? 1.785 2.547 15.443 1.00 95.25 87 ALA A O 1
ATOM 705 N N . GLN A 1 88 ? -0.031 3.852 15.663 1.00 95.12 88 GLN A N 1
ATOM 706 C CA . GLN A 1 88 ? 0.195 4.606 14.430 1.00 95.12 88 GLN A CA 1
ATOM 707 C C . GLN A 1 88 ? 1.559 5.300 14.408 1.00 95.12 88 GLN A C 1
ATOM 709 O O . GLN A 1 88 ? 2.258 5.241 13.402 1.00 95.12 88 GLN A O 1
ATOM 714 N N . ARG A 1 89 ? 1.957 5.960 15.504 1.00 96.12 89 ARG A N 1
ATOM 715 C CA . ARG A 1 89 ? 3.248 6.662 15.586 1.00 96.12 89 ARG A CA 1
ATOM 716 C C . ARG A 1 89 ? 4.427 5.708 15.432 1.00 96.12 89 ARG A C 1
ATOM 718 O O . ARG A 1 89 ? 5.377 6.037 14.728 1.00 96.12 89 ARG A O 1
ATOM 725 N N . ILE A 1 90 ? 4.358 4.535 16.061 1.00 96.38 90 ILE A N 1
ATOM 726 C CA . ILE A 1 90 ? 5.428 3.537 15.963 1.00 96.38 90 ILE A CA 1
ATOM 727 C C . ILE A 1 90 ? 5.495 2.971 14.539 1.00 96.38 90 ILE A C 1
ATOM 729 O O . ILE A 1 90 ? 6.584 2.896 13.973 1.00 96.38 90 ILE A O 1
ATOM 733 N N . ILE A 1 91 ? 4.350 2.644 13.928 1.00 96.56 91 ILE A N 1
ATOM 734 C CA . ILE A 1 91 ? 4.296 2.166 12.537 1.00 96.56 91 ILE A CA 1
ATOM 735 C C . ILE A 1 91 ? 4.834 3.234 11.580 1.00 96.56 91 ILE A C 1
ATOM 737 O O . ILE A 1 91 ? 5.618 2.916 10.688 1.00 96.56 91 ILE A O 1
ATOM 741 N N . LEU A 1 92 ? 4.482 4.506 11.774 1.00 96.69 92 LEU A N 1
ATOM 742 C CA . LEU A 1 92 ? 4.980 5.602 10.945 1.00 96.69 92 LEU A CA 1
ATOM 743 C C . LEU A 1 92 ? 6.503 5.745 11.052 1.00 96.69 92 LEU A C 1
ATOM 745 O O . LEU A 1 92 ? 7.179 5.874 10.034 1.00 96.69 92 LEU A O 1
ATOM 749 N N . LEU A 1 93 ? 7.058 5.668 12.264 1.00 97.31 93 LEU A N 1
ATOM 750 C CA . LEU A 1 93 ? 8.502 5.746 12.480 1.00 97.31 93 LEU A CA 1
ATOM 751 C C . LEU A 1 93 ? 9.235 4.547 11.857 1.00 97.31 93 LEU A C 1
ATOM 753 O O . LEU A 1 93 ? 10.207 4.731 11.127 1.00 97.31 93 LEU A O 1
ATOM 757 N N . SER A 1 94 ? 8.737 3.331 12.099 1.00 97.25 94 SER A N 1
ATOM 758 C CA . SER A 1 94 ? 9.294 2.085 11.556 1.00 97.25 94 SER A CA 1
ATOM 759 C C . SER A 1 94 ? 9.239 2.051 10.025 1.00 97.25 94 SER A C 1
ATOM 761 O O . SER A 1 94 ? 10.245 1.805 9.361 1.00 97.25 94 SER A O 1
ATOM 763 N N . SER A 1 95 ? 8.083 2.377 9.441 1.00 96.94 95 SER A N 1
ATOM 764 C CA . SER A 1 95 ? 7.912 2.444 7.985 1.00 96.94 95 SER A CA 1
ATOM 765 C C . SER A 1 95 ? 8.813 3.503 7.351 1.00 96.94 95 SER A C 1
ATOM 767 O O . SER A 1 95 ? 9.443 3.236 6.332 1.00 96.94 95 SER A O 1
ATOM 769 N N . THR A 1 96 ? 8.961 4.671 7.979 1.00 97.12 96 THR A N 1
ATOM 770 C CA . THR A 1 96 ? 9.893 5.707 7.513 1.00 97.12 96 THR A CA 1
ATOM 771 C C . THR A 1 96 ? 11.335 5.198 7.529 1.00 97.12 96 THR A C 1
ATOM 773 O O . THR A 1 96 ? 12.063 5.371 6.554 1.00 97.12 96 THR A O 1
ATOM 776 N N . PHE A 1 97 ? 11.746 4.515 8.599 1.00 97.25 97 PHE A N 1
ATOM 777 C CA . PHE A 1 97 ? 13.081 3.931 8.711 1.00 97.25 97 PHE A CA 1
ATOM 778 C C . PHE A 1 97 ? 13.360 2.884 7.620 1.00 97.25 97 PHE A C 1
ATOM 780 O O . PHE A 1 97 ? 14.385 2.957 6.942 1.00 97.25 97 PHE A O 1
ATOM 787 N N . ILE A 1 98 ? 12.428 1.957 7.383 1.00 96.75 98 ILE A N 1
ATOM 788 C CA . ILE A 1 98 ? 12.560 0.945 6.323 1.00 96.75 98 ILE A CA 1
ATOM 789 C C . ILE A 1 98 ? 12.578 1.593 4.936 1.00 96.75 98 ILE A C 1
ATOM 791 O O . ILE A 1 98 ? 13.388 1.206 4.092 1.00 96.75 98 ILE A O 1
ATOM 795 N N . MET A 1 99 ? 11.744 2.610 4.704 1.00 97.31 99 MET A N 1
ATOM 796 C CA . MET A 1 99 ? 11.753 3.374 3.457 1.00 97.31 99 MET A CA 1
ATOM 797 C C . MET A 1 99 ? 13.139 3.983 3.196 1.00 97.31 99 MET A C 1
ATOM 799 O O . MET A 1 99 ? 13.667 3.838 2.094 1.00 97.31 99 MET A O 1
ATOM 803 N N . PHE A 1 100 ? 13.765 4.603 4.203 1.00 97.56 100 PHE A N 1
ATOM 804 C CA . PHE A 1 100 ? 15.120 5.146 4.069 1.00 97.56 100 PHE A CA 1
ATOM 805 C C . PHE A 1 100 ? 16.155 4.070 3.720 1.00 97.56 100 PHE A C 1
ATOM 807 O O . PHE A 1 100 ? 16.987 4.303 2.844 1.00 97.56 100 PHE A O 1
ATOM 814 N N . ILE A 1 101 ? 16.085 2.887 4.340 1.00 97.06 101 ILE A N 1
ATOM 815 C CA . ILE A 1 101 ? 16.975 1.759 4.020 1.00 97.06 101 ILE A CA 1
ATOM 816 C C . ILE A 1 101 ? 16.806 1.328 2.558 1.00 97.06 101 ILE A C 1
ATOM 818 O O . ILE A 1 101 ? 17.796 1.190 1.839 1.00 97.06 101 ILE A O 1
ATOM 822 N N . LEU A 1 102 ? 15.567 1.144 2.098 1.00 96.56 102 LEU A N 1
ATOM 823 C CA . LEU A 1 102 ? 15.288 0.720 0.723 1.00 96.56 102 LEU A CA 1
ATOM 824 C C . LEU A 1 102 ? 15.766 1.746 -0.307 1.00 96.56 102 LEU A C 1
ATOM 826 O O . LEU A 1 102 ? 16.303 1.361 -1.341 1.00 96.56 102 LEU A O 1
ATOM 830 N N . ILE A 1 103 ? 15.612 3.043 -0.025 1.00 97.44 103 ILE A N 1
ATOM 831 C CA . ILE A 1 103 ? 16.078 4.112 -0.917 1.00 97.44 103 ILE A CA 1
ATOM 832 C C . ILE A 1 103 ? 17.611 4.153 -0.953 1.00 97.44 103 ILE A C 1
ATOM 834 O O . ILE A 1 103 ? 18.197 4.160 -2.040 1.00 97.44 103 ILE A O 1
ATOM 838 N N . LEU A 1 104 ? 18.264 4.132 0.215 1.00 97.69 104 LEU A N 1
ATOM 839 C CA . LEU A 1 104 ? 19.723 4.212 0.332 1.00 97.69 104 LEU A CA 1
ATOM 840 C C . LEU A 1 104 ? 20.418 3.034 -0.366 1.00 97.69 104 LEU A C 1
ATOM 842 O O . LEU A 1 104 ? 21.417 3.224 -1.056 1.00 97.69 104 LEU A O 1
ATOM 846 N N . PHE A 1 105 ? 19.859 1.830 -0.237 1.00 96.81 105 PHE A N 1
ATOM 847 C CA . PHE A 1 105 ? 20.387 0.602 -0.839 1.00 96.81 105 PHE A CA 1
ATOM 848 C C . PHE A 1 105 ? 19.615 0.161 -2.090 1.00 96.81 105 PHE A C 1
ATOM 850 O O . PHE A 1 105 ? 19.681 -1.006 -2.478 1.00 96.81 105 PHE A O 1
ATOM 857 N N . SER A 1 106 ? 18.908 1.084 -2.749 1.00 96.75 106 SER A N 1
ATOM 858 C CA . SER A 1 106 ? 18.028 0.790 -3.892 1.00 96.75 106 SER A CA 1
ATOM 859 C C . SER A 1 106 ? 18.722 0.007 -5.005 1.00 96.75 106 SER A C 1
ATOM 861 O O . SER A 1 106 ? 18.152 -0.946 -5.524 1.00 96.75 106 SER A O 1
ATOM 863 N N . LYS A 1 107 ? 19.984 0.329 -5.315 1.00 95.81 107 LYS A N 1
ATOM 864 C CA . LYS A 1 107 ? 20.791 -0.410 -6.304 1.00 95.81 107 LYS A CA 1
ATOM 865 C C . LYS A 1 107 ? 21.061 -1.856 -5.890 1.00 95.81 107 LYS A C 1
ATOM 867 O O . LYS A 1 107 ? 20.926 -2.756 -6.713 1.00 95.81 107 LYS A O 1
ATOM 872 N N . SER A 1 108 ? 21.419 -2.085 -4.629 1.00 96.56 108 SER A N 1
ATOM 873 C CA . SER A 1 108 ? 21.696 -3.428 -4.106 1.00 96.56 108 SER A CA 1
ATOM 874 C C . SER A 1 108 ? 20.431 -4.282 -4.085 1.00 96.56 108 SER A C 1
ATOM 876 O O . SER A 1 108 ? 20.457 -5.430 -4.518 1.00 96.56 108 SER A O 1
ATOM 878 N N . PHE A 1 109 ? 19.309 -3.706 -3.648 1.00 95.56 109 PHE A N 1
ATOM 879 C CA . PHE A 1 109 ? 18.011 -4.377 -3.696 1.00 95.56 109 PHE A CA 1
ATOM 880 C C . PHE A 1 109 ? 17.532 -4.607 -5.133 1.00 95.56 109 PHE A C 1
ATOM 882 O O . PHE A 1 109 ? 16.953 -5.648 -5.414 1.00 95.56 109 PHE A O 1
ATOM 889 N N . SER A 1 110 ? 17.820 -3.694 -6.061 1.00 96.56 110 SER A N 1
ATOM 890 C CA . SER A 1 110 ? 17.504 -3.871 -7.482 1.00 96.56 110 SER A CA 1
ATOM 891 C C . SER A 1 110 ? 18.226 -5.090 -8.058 1.00 96.56 110 SER A C 1
ATOM 893 O O . SER A 1 110 ? 17.591 -5.965 -8.640 1.00 96.56 110 SER A O 1
ATOM 895 N N . VAL A 1 111 ? 19.525 -5.234 -7.776 1.00 96.25 111 VAL A N 1
ATOM 896 C CA . VAL A 1 111 ? 20.283 -6.434 -8.162 1.00 96.25 111 VAL A CA 1
ATOM 897 C C . VAL A 1 111 ? 19.725 -7.688 -7.483 1.00 96.25 111 VAL A C 1
ATOM 899 O O . VAL A 1 111 ? 19.606 -8.715 -8.137 1.00 96.25 111 VAL A O 1
ATOM 902 N N . LEU A 1 112 ? 19.325 -7.610 -6.210 1.00 94.81 112 LEU A N 1
ATOM 903 C CA . LEU A 1 11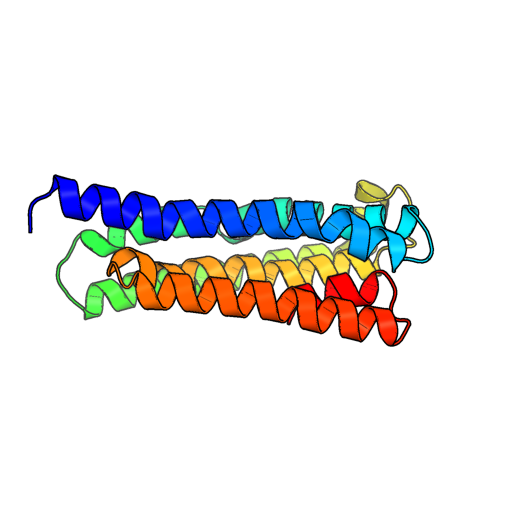2 ? 18.748 -8.745 -5.483 1.00 94.81 112 LEU A CA 1
ATOM 904 C C . LEU A 1 112 ? 17.415 -9.230 -6.084 1.00 94.81 112 LEU A C 1
ATOM 906 O O . LEU A 1 112 ? 17.216 -10.432 -6.226 1.00 94.81 112 LEU A O 1
ATOM 910 N N . PHE A 1 113 ? 16.499 -8.313 -6.409 1.00 93.06 113 PHE A N 1
ATOM 911 C CA . PHE A 1 113 ? 15.146 -8.653 -6.871 1.00 93.06 113 PHE A CA 1
ATOM 912 C C . PHE A 1 113 ? 15.052 -8.846 -8.388 1.00 93.06 113 PHE A C 1
ATOM 914 O O . PHE A 1 113 ? 14.263 -9.664 -8.854 1.00 93.06 113 PHE A O 1
ATOM 921 N N . PHE A 1 114 ? 15.851 -8.108 -9.161 1.00 93.00 114 PHE A N 1
ATOM 922 C CA . PHE A 1 114 ? 15.765 -8.068 -10.622 1.00 93.00 114 PHE A CA 1
ATOM 923 C C . PHE A 1 114 ? 17.016 -8.599 -11.337 1.00 93.00 114 PHE A C 1
ATOM 925 O O . PHE A 1 114 ? 17.034 -8.623 -12.565 1.00 93.00 114 PHE A O 1
ATOM 932 N N . ASN A 1 115 ? 18.072 -9.005 -10.619 1.00 93.38 115 ASN A N 1
ATOM 933 C CA . ASN A 1 115 ? 19.380 -9.382 -11.190 1.00 93.38 115 ASN A CA 1
ATOM 934 C C . ASN A 1 115 ? 20.043 -8.282 -12.048 1.00 93.38 115 ASN A C 1
ATOM 936 O O . ASN A 1 115 ? 20.962 -8.548 -12.820 1.00 93.38 115 ASN A O 1
ATOM 940 N N . THR A 1 116 ? 19.603 -7.029 -11.918 1.00 93.25 116 THR A N 1
ATOM 941 C CA . THR A 1 116 ? 20.160 -5.864 -12.618 1.00 93.25 116 THR A CA 1
ATOM 942 C C . THR A 1 116 ? 19.985 -4.617 -11.762 1.00 93.25 116 THR A C 1
ATOM 944 O O . THR A 1 116 ? 19.095 -4.565 -10.926 1.00 93.25 116 THR A O 1
ATOM 947 N N . ASN A 1 117 ? 20.810 -3.590 -11.964 1.00 92.38 117 ASN A N 1
ATOM 948 C CA . ASN A 1 117 ? 20.646 -2.302 -11.283 1.00 92.38 117 ASN A CA 1
ATOM 949 C C . ASN A 1 117 ? 19.659 -1.360 -12.002 1.00 92.38 117 ASN A C 1
ATOM 951 O O . ASN A 1 117 ? 19.336 -0.298 -11.463 1.00 92.38 117 ASN A O 1
ATOM 955 N N . ALA A 1 118 ? 19.176 -1.739 -13.190 1.00 92.56 118 ALA A N 1
ATOM 956 C CA . ALA A 1 118 ? 18.336 -0.896 -14.038 1.00 92.56 118 ALA A CA 1
ATOM 957 C C . ALA A 1 118 ? 17.009 -0.496 -13.371 1.00 92.56 118 ALA A C 1
ATOM 959 O O . ALA A 1 118 ? 16.532 0.606 -13.603 1.00 92.56 118 ALA A O 1
ATOM 960 N N . TYR A 1 119 ? 16.466 -1.342 -12.487 1.00 93.94 119 TYR A N 1
ATOM 961 C CA . TYR A 1 119 ? 15.166 -1.140 -11.828 1.00 93.94 119 TYR A CA 1
ATOM 962 C C . TYR A 1 119 ? 15.280 -0.538 -10.419 1.00 93.94 119 TYR A C 1
ATOM 964 O O . TYR A 1 119 ? 14.468 -0.801 -9.531 1.00 93.94 119 TYR A O 1
ATOM 972 N N . SER A 1 120 ? 16.346 0.229 -10.163 1.00 94.50 120 SER A N 1
ATOM 973 C CA . SER A 1 120 ? 16.554 0.887 -8.859 1.00 94.50 120 SER A CA 1
ATOM 974 C C . SER A 1 120 ? 15.449 1.898 -8.538 1.00 94.50 120 SER A C 1
ATOM 976 O O . SER A 1 120 ? 15.082 2.076 -7.380 1.00 94.50 120 SER A O 1
ATOM 978 N N . ASP A 1 121 ? 14.889 2.526 -9.565 1.00 95.12 121 ASP A N 1
ATOM 979 C CA . ASP A 1 121 ? 13.712 3.386 -9.486 1.00 95.12 121 ASP A CA 1
ATOM 980 C C . ASP A 1 121 ? 12.475 2.622 -8.984 1.00 95.12 121 ASP A C 1
ATOM 982 O O . ASP A 1 121 ? 11.775 3.108 -8.099 1.00 95.12 121 ASP A O 1
ATOM 986 N N . ILE A 1 122 ? 12.246 1.390 -9.450 1.00 94.69 122 ILE A N 1
ATOM 987 C CA . ILE A 1 122 ? 11.131 0.540 -9.000 1.00 94.69 122 ILE A CA 1
ATOM 988 C C . ILE A 1 122 ? 11.250 0.215 -7.513 1.00 94.69 122 ILE A C 1
ATOM 990 O O . ILE A 1 122 ? 10.246 0.220 -6.797 1.00 94.69 122 ILE A O 1
ATOM 994 N N . VAL A 1 123 ? 12.469 -0.010 -7.017 1.00 96.50 123 VAL A N 1
ATOM 995 C CA . VAL A 1 123 ? 12.716 -0.198 -5.579 1.00 96.50 123 VAL A CA 1
ATOM 996 C C . VAL A 1 123 ? 12.365 1.069 -4.795 1.00 96.50 123 VAL A C 1
ATOM 998 O O . VAL A 1 123 ? 11.717 0.977 -3.753 1.00 96.50 123 VAL A O 1
ATOM 1001 N N . ILE A 1 124 ? 12.718 2.252 -5.305 1.00 96.44 124 ILE A N 1
ATOM 1002 C CA . ILE A 1 124 ? 12.363 3.537 -4.681 1.00 96.44 124 ILE A CA 1
ATOM 1003 C C . ILE A 1 124 ? 10.840 3.719 -4.650 1.00 96.44 124 ILE A C 1
ATOM 1005 O O . ILE A 1 124 ? 10.282 4.028 -3.597 1.00 96.44 124 ILE A O 1
ATOM 1009 N N . TYR A 1 125 ? 10.143 3.467 -5.761 1.00 96.38 125 TYR A N 1
ATOM 1010 C CA . TYR A 1 125 ? 8.680 3.528 -5.792 1.00 96.38 125 TYR A CA 1
ATOM 1011 C C . TYR A 1 125 ? 8.044 2.510 -4.846 1.00 96.38 125 TYR A C 1
ATOM 1013 O O . TYR A 1 125 ? 7.063 2.832 -4.181 1.00 96.38 125 TYR A O 1
ATOM 1021 N N . SER A 1 126 ? 8.616 1.309 -4.731 1.00 96.38 126 SER A N 1
ATOM 1022 C CA . SER A 1 126 ? 8.161 0.288 -3.779 1.00 96.38 126 SER A CA 1
ATOM 1023 C C . SER A 1 126 ? 8.333 0.754 -2.333 1.00 96.38 126 SER A C 1
ATOM 1025 O O . SER A 1 126 ? 7.440 0.550 -1.518 1.00 96.38 126 SER A O 1
ATOM 1027 N N . ALA A 1 127 ? 9.442 1.428 -2.011 1.00 96.25 127 ALA A N 1
ATOM 1028 C CA . ALA A 1 127 ? 9.686 1.992 -0.685 1.00 96.25 127 ALA A CA 1
ATOM 1029 C C . ALA A 1 127 ? 8.640 3.056 -0.316 1.00 96.25 127 ALA A C 1
ATOM 1031 O O . ALA A 1 127 ? 8.105 3.047 0.794 1.00 96.25 127 ALA A O 1
ATOM 1032 N N . ILE A 1 128 ? 8.305 3.930 -1.270 1.00 95.56 128 ILE A N 1
ATOM 1033 C CA . ILE A 1 128 ? 7.247 4.932 -1.107 1.00 95.56 128 ILE A CA 1
ATOM 1034 C C . ILE A 1 128 ? 5.891 4.235 -0.955 1.00 95.56 128 ILE A C 1
ATOM 1036 O O . ILE A 1 128 ? 5.181 4.480 0.010 1.00 95.56 128 ILE A O 1
ATOM 1040 N N . ALA A 1 129 ? 5.530 3.310 -1.842 1.00 95.12 129 ALA A N 1
ATOM 1041 C CA . ALA A 1 129 ? 4.262 2.585 -1.763 1.00 95.12 129 ALA A CA 1
ATOM 1042 C C . ALA A 1 129 ? 4.104 1.803 -0.447 1.00 95.12 129 ALA A C 1
ATOM 1044 O O . ALA A 1 129 ? 3.014 1.740 0.125 1.00 95.12 129 ALA A O 1
ATOM 1045 N N . MET A 1 130 ? 5.200 1.241 0.067 1.00 95.31 130 MET A N 1
ATOM 1046 C CA . MET A 1 130 ? 5.222 0.537 1.342 1.00 95.31 130 MET A CA 1
ATOM 1047 C C . MET A 1 130 ? 4.848 1.458 2.509 1.00 95.31 130 MET A C 1
ATOM 1049 O O . MET A 1 130 ? 4.129 1.009 3.402 1.00 95.31 130 MET A O 1
ATOM 1053 N N . ILE A 1 131 ? 5.256 2.736 2.514 1.00 94.88 131 ILE A N 1
ATOM 1054 C CA . ILE A 1 131 ? 4.893 3.648 3.612 1.00 94.88 131 ILE A CA 1
ATOM 1055 C C . ILE A 1 131 ? 3.375 3.832 3.680 1.00 94.88 131 ILE A C 1
ATOM 105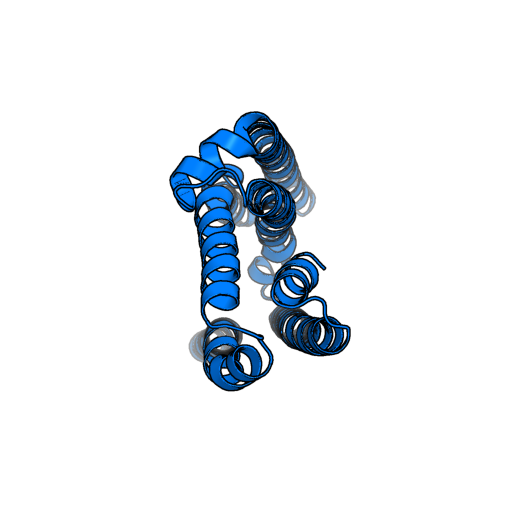7 O O . ILE A 1 131 ? 2.787 3.722 4.757 1.00 94.88 131 ILE A O 1
ATOM 1061 N N . PHE A 1 132 ? 2.725 4.012 2.529 1.00 92.94 132 PHE A N 1
ATOM 1062 C CA . PHE A 1 132 ? 1.274 4.144 2.443 1.00 92.94 132 PHE A CA 1
ATOM 1063 C C . PHE A 1 132 ? 0.585 2.837 2.837 1.00 92.94 132 PHE A C 1
ATOM 1065 O O . PHE A 1 132 ? -0.298 2.843 3.692 1.00 92.94 132 PHE A O 1
ATOM 1072 N N . SER A 1 133 ? 1.051 1.708 2.299 1.00 91.75 133 SER A N 1
ATOM 1073 C CA . SER A 1 133 ? 0.547 0.369 2.625 1.00 91.75 133 SER A CA 1
ATOM 1074 C C . SER A 1 133 ? 0.586 0.078 4.134 1.00 91.75 133 SER A C 1
ATOM 1076 O O . SER A 1 133 ? -0.431 -0.287 4.731 1.00 91.75 133 SER A O 1
ATOM 1078 N N . ALA A 1 134 ? 1.734 0.309 4.780 1.00 93.56 134 ALA A N 1
ATOM 1079 C CA . ALA A 1 134 ? 1.933 0.039 6.202 1.00 93.56 134 ALA A CA 1
ATOM 1080 C C . ALA A 1 134 ? 1.066 0.932 7.101 1.00 93.56 134 ALA A C 1
ATOM 1082 O O . ALA A 1 134 ? 0.542 0.460 8.108 1.00 93.56 134 ALA A O 1
ATOM 1083 N N . ASN A 1 135 ? 0.880 2.204 6.734 1.00 93.12 135 ASN A N 1
ATOM 1084 C CA . ASN A 1 135 ? 0.129 3.167 7.542 1.00 93.12 135 ASN A CA 1
ATOM 1085 C C . ASN A 1 135 ? -1.382 3.129 7.285 1.00 93.12 135 ASN A C 1
ATOM 1087 O O . ASN A 1 135 ? -2.153 3.494 8.170 1.00 93.12 135 ASN A O 1
ATOM 1091 N N . MET A 1 136 ? -1.836 2.667 6.120 1.00 88.56 136 MET A N 1
ATOM 1092 C CA . MET A 1 136 ? -3.265 2.615 5.810 1.00 88.56 136 MET A CA 1
ATOM 1093 C C . MET A 1 136 ? -3.999 1.548 6.636 1.00 88.56 136 MET A C 1
ATOM 1095 O O . MET A 1 136 ? -5.127 1.771 7.077 1.00 88.56 136 MET A O 1
ATOM 1099 N N . SER A 1 137 ? -3.352 0.409 6.898 1.00 81.25 137 SER A N 1
ATOM 1100 C CA . SER A 1 137 ? -3.917 -0.686 7.699 1.00 81.25 137 SER A CA 1
ATOM 1101 C C . SER A 1 137 ? -4.340 -0.264 9.125 1.00 81.25 137 SER A C 1
ATOM 1103 O O . SER A 1 137 ? -5.521 -0.422 9.460 1.00 81.25 137 SER A O 1
ATOM 1105 N N . PRO A 1 138 ? -3.458 0.318 9.967 1.00 84.75 138 PRO A N 1
ATOM 1106 C CA . PRO A 1 138 ? -3.825 0.779 11.308 1.00 84.75 138 PRO A CA 1
ATOM 1107 C C . PRO A 1 138 ? -4.864 1.913 11.304 1.00 84.75 138 PRO A C 1
ATOM 1109 O O . PRO A 1 138 ? -5.758 1.902 12.147 1.00 84.75 138 PRO A O 1
ATOM 1112 N N . ILE A 1 139 ? -4.843 2.818 10.316 1.00 85.69 139 ILE A N 1
ATOM 1113 C CA . ILE A 1 139 ? -5.854 3.886 10.167 1.00 85.69 139 ILE A CA 1
ATOM 1114 C C . ILE A 1 139 ? -7.257 3.303 9.939 1.00 85.69 139 ILE A C 1
ATOM 1116 O O . ILE A 1 139 ? -8.245 3.804 10.477 1.00 85.69 139 ILE A O 1
ATOM 1120 N N . GLN A 1 140 ? -7.370 2.221 9.165 1.00 83.12 140 GLN A N 1
ATOM 1121 C CA . GLN A 1 140 ? -8.654 1.563 8.901 1.00 83.12 140 GLN A CA 1
ATOM 1122 C C . GLN A 1 140 ? -9.119 0.645 10.041 1.00 83.12 140 GLN A C 1
ATOM 1124 O O . GLN A 1 140 ? -10.282 0.222 10.070 1.00 83.12 140 GLN A O 1
ATOM 1129 N N . ALA A 1 141 ? -8.237 0.315 10.985 1.00 83.88 141 ALA A N 1
ATOM 1130 C CA . ALA A 1 141 ? -8.506 -0.685 12.006 1.00 83.88 141 ALA A CA 1
ATOM 1131 C C . ALA A 1 141 ? -9.667 -0.301 12.949 1.00 83.88 141 ALA A C 1
ATOM 1133 O O . ALA A 1 141 ? -10.563 -1.133 13.117 1.00 83.88 141 ALA A O 1
ATOM 1134 N N . PRO A 1 142 ? -9.775 0.944 13.466 1.00 83.69 142 PRO A N 1
ATOM 1135 C CA . PRO A 1 142 ? -10.904 1.359 14.304 1.00 83.69 142 PRO A CA 1
ATOM 1136 C C . PRO A 1 142 ? -12.260 1.240 13.598 1.00 83.69 142 PRO A C 1
ATOM 1138 O O . PRO A 1 142 ? -13.256 0.870 14.216 1.00 83.69 142 PRO A O 1
ATOM 1141 N N . THR A 1 143 ? -12.316 1.489 12.285 1.00 82.75 143 THR A N 1
ATOM 1142 C CA . THR A 1 143 ? -13.539 1.323 11.477 1.00 82.75 143 THR A CA 1
ATOM 1143 C C . THR A 1 143 ? -14.014 -0.131 11.485 1.00 82.75 143 THR A C 1
ATOM 1145 O O . THR A 1 143 ? -15.218 -0.393 11.565 1.00 82.75 143 THR A O 1
ATOM 1148 N N . ARG A 1 144 ? -13.079 -1.090 11.454 1.00 77.06 144 ARG A N 1
ATOM 1149 C CA . ARG A 1 144 ? -13.382 -2.522 11.580 1.00 77.06 144 ARG A CA 1
ATOM 1150 C C . ARG A 1 144 ? -13.733 -2.900 13.019 1.00 77.06 144 ARG A C 1
ATOM 1152 O O . ARG A 1 144 ? -14.735 -3.577 13.221 1.00 77.06 144 ARG A O 1
ATOM 1159 N N . MET A 1 145 ? -12.971 -2.423 14.003 1.00 82.19 145 MET A N 1
ATOM 1160 C CA . MET A 1 145 ? -13.178 -2.717 15.429 1.00 82.19 145 MET A CA 1
ATOM 1161 C C . MET A 1 145 ? -14.538 -2.223 15.939 1.00 82.19 145 MET A C 1
ATOM 1163 O O . MET A 1 145 ? -15.220 -2.926 16.676 1.00 82.19 145 MET A O 1
ATOM 1167 N N . LEU A 1 146 ? -14.984 -1.049 15.482 1.00 81.62 146 LEU A N 1
ATOM 1168 C CA . LEU A 1 146 ? -16.302 -0.483 15.796 1.00 81.62 146 LEU A CA 1
ATOM 1169 C C . LEU A 1 146 ? -17.431 -1.045 14.916 1.00 81.62 146 LEU A C 1
ATOM 1171 O O . LEU A 1 146 ? -18.549 -0.530 14.932 1.00 81.62 146 LEU A O 1
ATOM 1175 N N . ASN A 1 147 ? -17.147 -2.072 14.113 1.00 76.06 147 ASN A N 1
ATOM 1176 C CA . ASN A 1 147 ? -18.095 -2.734 13.225 1.00 76.06 147 ASN A CA 1
ATOM 1177 C C . ASN A 1 147 ? -18.832 -1.763 12.273 1.00 76.06 147 ASN A C 1
ATOM 1179 O O . ASN A 1 147 ? -20.006 -1.956 11.938 1.00 76.06 147 ASN A O 1
ATOM 1183 N N . LYS A 1 148 ? -18.149 -0.705 11.805 1.00 80.38 148 LYS A N 1
ATOM 1184 C CA . LYS A 1 148 ? -18.667 0.272 10.826 1.00 80.38 148 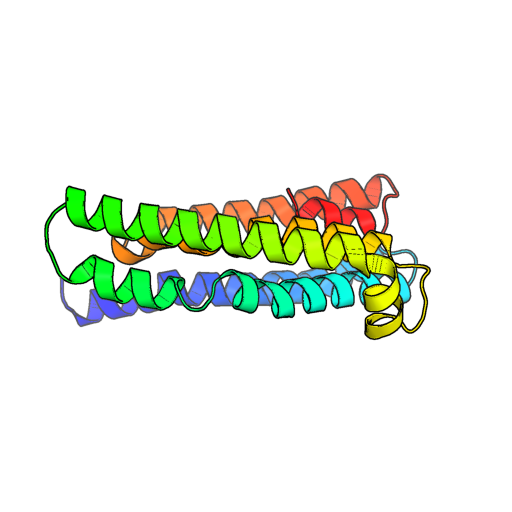LYS A CA 1
ATOM 1185 C C . LYS A 1 148 ? -18.577 -0.289 9.400 1.00 80.38 148 LYS A C 1
ATOM 1187 O O . LYS A 1 148 ? -17.968 0.290 8.503 1.00 80.38 148 LYS A O 1
ATOM 1192 N N . ARG A 1 149 ? -19.219 -1.441 9.200 1.00 77.44 149 ARG A N 1
ATOM 1193 C CA . ARG A 1 149 ? -19.150 -2.302 8.000 1.00 77.44 149 ARG A CA 1
ATOM 1194 C C . ARG A 1 149 ? -19.419 -1.538 6.708 1.00 77.44 149 ARG A C 1
ATOM 1196 O O . ARG A 1 149 ? -18.642 -1.650 5.775 1.00 77.44 149 ARG A O 1
ATOM 1203 N N . LYS A 1 150 ? -20.474 -0.711 6.670 1.00 78.88 150 LYS A N 1
ATOM 1204 C CA . LYS A 1 150 ? -20.833 0.084 5.479 1.00 78.88 150 LYS A CA 1
ATOM 1205 C C . LYS A 1 150 ? -19.697 1.001 5.027 1.00 78.88 150 LYS A C 1
ATOM 1207 O O . LYS A 1 150 ? -19.397 1.040 3.843 1.00 78.88 150 LYS A O 1
ATOM 1212 N N . ILE A 1 151 ? -19.059 1.698 5.970 1.00 81.44 151 ILE A N 1
ATOM 1213 C CA . ILE A 1 151 ? -17.947 2.607 5.667 1.00 81.44 151 ILE A CA 1
ATOM 1214 C C . ILE A 1 151 ? -16.772 1.805 5.114 1.00 81.44 151 ILE A C 1
ATOM 1216 O O . ILE A 1 151 ? -16.247 2.173 4.075 1.00 81.44 151 ILE A O 1
ATOM 1220 N N . PHE A 1 152 ? -16.436 0.678 5.747 1.00 79.38 152 PHE A N 1
ATOM 1221 C CA . PHE A 1 152 ? -15.352 -0.199 5.301 1.00 79.38 152 PHE A CA 1
ATOM 1222 C C . PHE A 1 152 ? -15.585 -0.780 3.890 1.00 79.38 152 PHE A C 1
ATOM 1224 O O . PHE A 1 152 ? -14.674 -0.777 3.065 1.00 79.38 152 PHE A O 1
ATOM 1231 N N . VAL A 1 153 ? -16.810 -1.237 3.590 1.00 78.38 153 VAL A N 1
ATOM 1232 C CA . VAL A 1 153 ? -17.191 -1.727 2.250 1.00 78.38 153 VAL A CA 1
ATOM 1233 C C . VAL A 1 153 ? -17.050 -0.615 1.214 1.00 78.38 153 VAL A C 1
ATOM 1235 O O . VAL A 1 153 ? -16.401 -0.810 0.191 1.00 78.38 153 VAL A O 1
ATOM 1238 N N . ILE A 1 154 ? -17.651 0.550 1.472 1.00 83.00 154 ILE A N 1
ATOM 1239 C CA . ILE A 1 154 ? -17.672 1.661 0.514 1.00 83.00 154 ILE A CA 1
ATOM 1240 C C . ILE A 1 154 ? -16.255 2.180 0.270 1.00 83.00 154 ILE A C 1
ATOM 1242 O O . ILE A 1 154 ? -15.878 2.355 -0.884 1.00 83.00 154 ILE A O 1
ATOM 1246 N N . SER A 1 155 ? -15.448 2.366 1.319 1.00 81.25 155 SER A N 1
ATOM 1247 C CA . SER A 1 155 ? -14.061 2.813 1.166 1.00 81.25 155 SER A CA 1
ATOM 1248 C C . SER A 1 155 ? -13.230 1.823 0.354 1.00 81.25 155 SER A C 1
ATOM 1250 O O . SER A 1 155 ? -12.461 2.245 -0.501 1.00 81.25 155 SER A O 1
ATOM 1252 N N . GLY A 1 156 ? -13.419 0.515 0.573 1.00 79.50 156 GLY A N 1
ATOM 1253 C CA . GLY A 1 156 ? -12.733 -0.522 -0.199 1.00 79.50 156 GLY A CA 1
ATOM 1254 C C . GLY A 1 156 ? -13.129 -0.510 -1.676 1.00 79.50 156 GLY A C 1
ATOM 1255 O O . GLY A 1 156 ? -12.263 -0.508 -2.542 1.00 79.50 156 GLY A O 1
ATOM 1256 N N . LEU A 1 157 ? -14.429 -0.422 -1.976 1.00 81.88 157 LEU A N 1
ATOM 1257 C CA . LEU A 1 157 ? -14.921 -0.359 -3.357 1.00 81.88 157 LEU A CA 1
ATOM 1258 C C . LEU A 1 157 ? -14.451 0.901 -4.090 1.00 81.88 157 LEU A C 1
ATOM 1260 O O . LEU A 1 157 ? -14.044 0.813 -5.246 1.00 81.88 157 LEU A O 1
ATOM 1264 N N . VAL A 1 158 ? -14.487 2.058 -3.423 1.00 85.06 158 VAL A N 1
ATOM 1265 C CA . VAL A 1 158 ? -13.987 3.325 -3.978 1.00 85.06 158 VAL A CA 1
ATOM 1266 C C . VAL A 1 158 ? -12.488 3.234 -4.241 1.00 85.06 158 VAL A C 1
ATOM 1268 O O . VAL A 1 158 ? -12.044 3.641 -5.309 1.00 85.06 158 VAL A O 1
ATOM 1271 N N . GLN A 1 159 ? -11.721 2.647 -3.319 1.00 82.25 159 GLN A N 1
ATOM 1272 C CA . GLN A 1 159 ? -10.288 2.439 -3.500 1.00 82.25 159 GLN A CA 1
ATOM 1273 C C . GLN A 1 159 ? -9.991 1.520 -4.690 1.00 82.25 159 GLN A C 1
ATOM 1275 O O . GLN A 1 159 ? -9.215 1.889 -5.566 1.00 82.25 159 GLN A O 1
ATOM 1280 N N . SER A 1 160 ? -10.611 0.338 -4.754 1.00 80.56 160 SER A N 1
ATOM 1281 C CA . SER A 1 160 ? -10.376 -0.604 -5.853 1.00 80.56 160 SER A CA 1
ATOM 1282 C C . SER A 1 160 ? -10.823 -0.031 -7.195 1.00 80.56 160 SER A C 1
ATOM 1284 O O . SER A 1 160 ? -10.083 -0.115 -8.169 1.00 80.56 160 SER A O 1
ATOM 1286 N N . GLY A 1 161 ? -12.010 0.578 -7.257 1.00 82.25 161 GLY A N 1
ATOM 1287 C CA . GLY A 1 161 ? -12.512 1.213 -8.474 1.00 82.25 161 GLY A CA 1
ATOM 1288 C C . GLY A 1 161 ? -11.625 2.373 -8.926 1.00 82.25 161 GLY A C 1
ATOM 1289 O O . GLY A 1 161 ? -11.250 2.434 -10.095 1.00 82.25 161 GLY A O 1
ATOM 1290 N N . GLY A 1 162 ? -11.235 3.248 -7.995 1.00 85.31 162 GLY A N 1
ATOM 1291 C CA . GLY A 1 162 ? -10.336 4.372 -8.251 1.00 85.31 162 GLY A CA 1
ATOM 1292 C C . GLY A 1 162 ? -8.980 3.923 -8.788 1.00 85.31 162 GLY A C 1
ATOM 1293 O O . GLY A 1 162 ? -8.548 4.431 -9.819 1.00 85.31 162 GLY A O 1
ATOM 1294 N N . TYR A 1 163 ? -8.370 2.909 -8.164 1.00 85.44 163 TYR A N 1
ATOM 1295 C CA . TYR A 1 163 ? -7.112 2.316 -8.619 1.00 85.44 163 TYR A CA 1
ATOM 1296 C C . TYR A 1 163 ? -7.172 1.909 -10.096 1.00 85.44 163 TYR A C 1
ATOM 1298 O O . TYR A 1 163 ? -6.335 2.335 -10.889 1.00 85.44 163 TYR A O 1
ATOM 1306 N N . TYR A 1 164 ? -8.176 1.124 -10.497 1.00 82.94 164 TYR A N 1
ATOM 1307 C CA . TYR A 1 164 ? -8.258 0.643 -11.878 1.00 82.94 164 TYR A CA 1
ATOM 1308 C C . TYR A 1 164 ? -8.612 1.736 -12.881 1.00 82.94 164 TYR A C 1
ATOM 1310 O O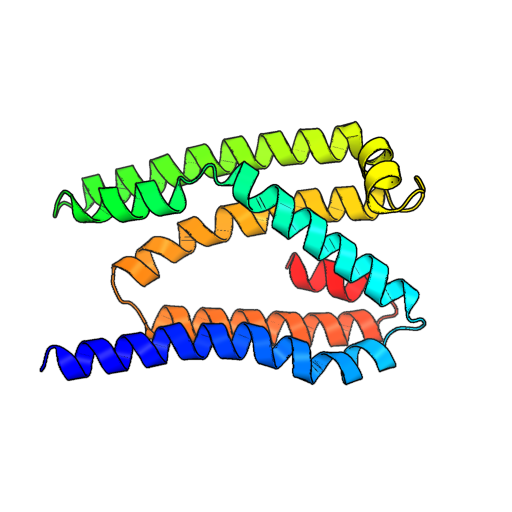 . TYR A 1 164 ? -8.079 1.729 -13.989 1.00 82.94 164 TYR A O 1
ATOM 1318 N N . LEU A 1 165 ? -9.468 2.689 -12.506 1.00 86.19 165 LEU A N 1
ATOM 1319 C CA . LEU A 1 165 ? -9.793 3.828 -13.364 1.00 86.19 165 LEU A CA 1
ATOM 1320 C C . LEU A 1 165 ? -8.553 4.686 -13.638 1.00 86.19 165 LEU A C 1
ATOM 1322 O O . LEU A 1 165 ? -8.269 5.001 -14.793 1.00 86.19 165 LEU A O 1
ATOM 1326 N N . ILE A 1 166 ? -7.787 5.010 -12.592 1.00 88.19 166 ILE A N 1
ATOM 1327 C CA . ILE A 1 166 ? -6.544 5.778 -12.713 1.00 88.19 166 ILE A CA 1
ATOM 1328 C C . ILE A 1 166 ? -5.504 4.971 -13.495 1.00 88.19 166 ILE A C 1
ATOM 1330 O O . ILE A 1 166 ? -4.874 5.513 -14.398 1.00 88.19 166 ILE A O 1
ATOM 1334 N N . ALA A 1 167 ? -5.361 3.673 -13.218 1.00 85.56 167 ALA A N 1
ATOM 1335 C CA . ALA A 1 167 ? -4.427 2.808 -13.929 1.00 85.56 167 ALA A CA 1
ATOM 1336 C C . ALA A 1 167 ? -4.700 2.780 -15.439 1.00 85.56 167 ALA A C 1
ATOM 1338 O O . ALA A 1 167 ? -3.790 3.020 -16.226 1.00 85.56 167 ALA A O 1
ATOM 1339 N N . ILE A 1 168 ? -5.948 2.535 -15.853 1.00 84.88 168 ILE A N 1
ATOM 1340 C CA . ILE A 1 168 ? -6.328 2.495 -17.274 1.00 84.88 168 ILE A CA 1
ATOM 1341 C C . ILE A 1 168 ? -6.080 3.855 -17.937 1.00 84.88 168 ILE A C 1
ATOM 1343 O O . ILE A 1 168 ? -5.532 3.909 -19.039 1.00 84.88 168 ILE A O 1
ATOM 1347 N N . LEU A 1 169 ? -6.421 4.953 -17.255 1.00 87.94 169 LEU A N 1
ATOM 1348 C CA . LEU A 1 169 ? -6.182 6.308 -17.752 1.00 87.94 169 LEU A CA 1
ATOM 1349 C C . LEU A 1 169 ? -4.684 6.574 -17.958 1.00 87.94 169 LEU A C 1
ATOM 1351 O O . LEU A 1 169 ? -4.286 7.031 -19.026 1.00 87.94 169 LEU A O 1
ATOM 1355 N N . LEU A 1 170 ? -3.841 6.252 -16.973 1.00 87.12 170 LEU A N 1
ATOM 1356 C CA . LEU A 1 170 ? -2.394 6.464 -17.058 1.00 87.12 170 LEU A CA 1
ATOM 1357 C C . LEU A 1 170 ? -1.736 5.570 -18.117 1.00 87.12 170 LEU A C 1
ATOM 1359 O O . LEU A 1 170 ? -0.807 6.010 -18.795 1.00 87.12 170 LEU A O 1
ATOM 1363 N N . ILE A 1 171 ? -2.223 4.340 -18.303 1.00 85.19 171 ILE A N 1
ATOM 1364 C CA . ILE A 1 171 ? -1.729 3.467 -19.372 1.00 85.19 171 ILE A CA 1
ATOM 1365 C C . ILE A 1 171 ? -2.078 4.055 -20.747 1.00 85.19 171 ILE A C 1
ATOM 1367 O O . ILE A 1 171 ? -1.214 4.090 -21.622 1.00 85.19 171 ILE A O 1
ATOM 1371 N N . HIS A 1 172 ? -3.286 4.602 -20.929 1.00 83.31 172 HIS A N 1
ATOM 1372 C CA . HIS A 1 172 ? -3.656 5.302 -22.166 1.00 83.31 172 HIS A CA 1
ATOM 1373 C C . HIS A 1 172 ? -2.832 6.570 -22.432 1.00 83.31 172 HIS A C 1
ATOM 1375 O O . HIS A 1 172 ? -2.638 6.927 -23.591 1.00 83.31 172 HIS A O 1
ATOM 1381 N N . LEU A 1 173 ? -2.293 7.213 -21.392 1.00 86.44 173 LEU A N 1
ATOM 1382 C CA . LEU A 1 173 ? -1.345 8.328 -21.520 1.00 86.44 173 LEU A CA 1
ATOM 1383 C C . LEU A 1 173 ? 0.089 7.883 -21.874 1.00 86.44 173 LEU A C 1
ATOM 1385 O O . LEU A 1 173 ? 0.979 8.723 -21.977 1.00 86.44 173 LEU A O 1
ATOM 1389 N N . GLY A 1 174 ? 0.330 6.582 -22.066 1.00 82.44 174 GLY A N 1
ATOM 1390 C CA . GLY A 1 174 ? 1.622 6.039 -22.495 1.00 82.44 174 GLY A CA 1
ATOM 1391 C C . GLY A 1 174 ? 2.591 5.703 -21.358 1.00 82.44 174 GLY A C 1
ATOM 1392 O O . GLY A 1 174 ? 3.745 5.383 -21.624 1.00 82.44 174 GLY A O 1
ATOM 1393 N N . LEU A 1 175 ? 2.147 5.726 -20.094 1.00 80.56 175 LEU A N 1
ATOM 1394 C CA . LEU A 1 175 ? 3.012 5.471 -18.930 1.00 80.56 175 LEU A CA 1
ATOM 1395 C C . LEU A 1 175 ? 3.310 3.980 -18.681 1.00 80.56 175 LEU A C 1
ATOM 1397 O O . LEU A 1 175 ? 4.040 3.660 -17.743 1.00 80.56 175 LEU A O 1
ATOM 1401 N N . SER A 1 176 ? 2.787 3.062 -19.505 1.00 85.25 176 SER A N 1
ATOM 1402 C CA . SER A 1 176 ? 3.060 1.616 -19.417 1.00 85.25 176 SER A CA 1
ATOM 1403 C C . SER A 1 176 ? 2.913 1.093 -17.969 1.00 85.25 176 SER A C 1
ATOM 1405 O O . SER A 1 176 ? 1.919 1.391 -17.302 1.00 85.25 176 SER A O 1
ATOM 1407 N N . TYR A 1 177 ? 3.894 0.351 -17.443 1.00 84.31 177 TYR A N 1
ATOM 1408 C CA . TYR A 1 177 ? 3.889 -0.173 -16.073 1.00 84.31 177 TYR A CA 1
ATOM 1409 C C . TYR A 1 177 ? 3.987 0.911 -14.988 1.00 84.31 177 TYR A C 1
ATOM 1411 O O . TYR A 1 177 ? 3.483 0.695 -13.885 1.00 84.31 177 TYR A O 1
ATOM 1419 N N . TYR A 1 178 ? 4.561 2.090 -15.270 1.00 86.69 178 TYR A N 1
ATOM 1420 C CA . TYR A 1 178 ? 4.550 3.198 -14.307 1.00 86.69 178 TYR A CA 1
ATOM 1421 C C . TYR A 1 178 ? 3.123 3.665 -14.019 1.00 86.69 178 TYR A C 1
ATOM 1423 O O . TYR A 1 178 ? 2.829 4.038 -12.889 1.00 86.69 178 TYR A O 1
ATOM 1431 N N . GLY A 1 179 ? 2.209 3.566 -14.992 1.00 86.25 179 GLY A N 1
ATOM 1432 C CA . GLY A 1 179 ? 0.792 3.857 -14.775 1.00 86.25 179 GLY A CA 1
ATOM 1433 C C . GLY A 1 179 ? 0.162 2.964 -13.701 1.00 86.25 179 GLY A C 1
ATOM 1434 O O . GLY A 1 179 ? -0.567 3.454 -12.841 1.00 86.25 179 GLY A O 1
ATOM 1435 N N . LEU A 1 180 ? 0.506 1.671 -13.687 1.00 86.19 180 LEU A N 1
ATOM 1436 C CA . LEU A 1 180 ? 0.047 0.723 -12.664 1.00 86.19 180 LEU A CA 1
ATOM 1437 C C . LEU A 1 180 ? 0.659 1.012 -11.288 1.00 86.19 180 LEU A C 1
ATOM 1439 O O . LEU A 1 180 ? -0.035 0.906 -10.277 1.00 86.19 180 LEU A O 1
ATOM 1443 N N . ILE A 1 181 ? 1.946 1.371 -11.252 1.00 88.75 181 ILE A N 1
ATOM 1444 C CA . ILE A 1 181 ? 2.668 1.703 -10.017 1.00 88.75 181 ILE A CA 1
ATOM 1445 C C . ILE A 1 181 ? 2.104 2.987 -9.402 1.00 88.75 181 ILE A C 1
ATOM 1447 O O . ILE A 1 181 ? 1.735 2.992 -8.230 1.00 88.75 181 ILE A O 1
ATOM 1451 N N . TYR A 1 182 ? 1.977 4.058 -10.186 1.00 88.50 182 TYR A N 1
ATOM 1452 C CA . TYR A 1 182 ? 1.463 5.339 -9.705 1.00 88.50 182 TYR A CA 1
ATOM 1453 C C . TYR A 1 182 ? 0.014 5.244 -9.254 1.00 88.50 182 TYR A C 1
ATOM 1455 O O . TYR A 1 182 ? -0.305 5.729 -8.174 1.00 88.50 182 TYR A O 1
ATOM 1463 N N . ALA A 1 183 ? -0.839 4.550 -10.012 1.00 86.88 183 ALA A N 1
ATOM 1464 C CA . ALA A 1 183 ? -2.221 4.328 -9.606 1.00 86.88 183 ALA A CA 1
ATOM 1465 C C . ALA A 1 183 ? -2.328 3.609 -8.255 1.00 86.88 183 ALA A C 1
ATOM 1467 O O . ALA A 1 183 ? -3.296 3.818 -7.541 1.00 86.88 183 ALA A O 1
ATOM 1468 N N . LYS A 1 184 ? -1.356 2.754 -7.908 1.00 84.75 184 LYS A N 1
ATOM 1469 C CA . LYS A 1 184 ? -1.335 2.028 -6.631 1.00 84.75 184 LYS A CA 1
ATOM 1470 C C . LYS A 1 184 ? -0.808 2.865 -5.459 1.00 84.75 184 LYS A C 1
ATOM 1472 O O . LYS A 1 184 ? -1.065 2.514 -4.310 1.00 84.75 184 LYS A O 1
ATOM 1477 N N . ILE A 1 185 ? -0.034 3.912 -5.741 1.00 83.75 185 ILE A N 1
ATOM 1478 C CA . ILE A 1 185 ? 0.490 4.841 -4.730 1.00 83.75 185 ILE A CA 1
ATOM 1479 C C . ILE A 1 185 ? -0.548 5.918 -4.380 1.00 83.75 185 ILE A C 1
ATOM 1481 O O . ILE A 1 185 ? -0.588 6.354 -3.231 1.00 83.75 185 ILE A O 1
ATOM 1485 N N . ILE A 1 186 ? -1.349 6.341 -5.364 1.00 78.00 186 ILE A N 1
ATOM 1486 C CA . ILE A 1 186 ? -2.449 7.312 -5.222 1.00 78.00 186 ILE A CA 1
ATOM 1487 C C . ILE A 1 186 ? -3.644 6.665 -4.512 1.00 78.00 186 ILE A C 1
ATOM 1489 O O . ILE A 1 186 ? -4.217 7.333 -3.622 1.00 78.00 186 ILE A O 1
#